Protein AF-S6U3R4-F1 (afdb_monomer_lite)

InterPro domains:
  IPR003672 CobN/magnesium chelatase [PF02514] (58-227)
  IPR003672 CobN/magnesium chelatase [PTHR44119] (56-227)

Secondary structure (DSSP, 8-state):
-EEEEETTHHHHTHHHHHHHHHHHTTT--EEEEESSSS--HHHHTT-SS-HHHHHHHHHHHHH-SHHHHHHHHHHHHHHHS-------PPPPPPSEEE--TT-SSB-HHHHHTTPPTTSPEEEEEEEHHHHHTT--HHHHHHHHHHHHTT-EEEEEEES-TTSHHHHHHHHHHHHHTT--EEEE-SS--SS-TT-TTS-SSSS---EEE----SS-HHHHHH-TT---

Radius of gyration: 21.76 Å; chains: 1; bounding box: 51×38×57 Å

Organism: NCBI:txid1194404

Structure (mmCIF, N/CA/C/O backbone):
data_AF-S6U3R4-F1
#
_entry.id   AF-S6U3R4-F1
#
loop_
_atom_site.group_PDB
_atom_site.id
_atom_site.type_symbol
_atom_site.label_atom_id
_atom_site.label_alt_id
_atom_site.label_comp_id
_atom_site.label_asym_id
_atom_site.label_entity_id
_atom_site.label_seq_id
_atom_site.pdbx_PDB_ins_code
_atom_site.Cartn_x
_atom_site.Cartn_y
_atom_site.Cartn_z
_atom_site.occupancy
_atom_site.B_iso_or_equiv
_atom_site.auth_seq_id
_atom_site.auth_comp_id
_atom_site.auth_asym_id
_atom_site.auth_atom_id
_atom_site.pdbx_PDB_model_num
ATOM 1 N N . VAL A 1 1 ? 13.099 -10.129 -21.037 1.00 95.69 1 VAL A N 1
ATOM 2 C CA . VAL A 1 1 ? 12.721 -8.730 -20.741 1.00 95.69 1 VAL A CA 1
ATOM 3 C C . VAL A 1 1 ? 13.323 -8.323 -19.404 1.00 95.69 1 VAL A C 1
ATOM 5 O O . VAL A 1 1 ? 13.421 -9.173 -18.529 1.00 95.69 1 VAL A O 1
ATOM 8 N N . ILE A 1 2 ? 13.771 -7.077 -19.272 1.00 97.69 2 ILE A N 1
ATOM 9 C CA . ILE A 1 2 ? 14.333 -6.472 -18.062 1.00 97.69 2 ILE A CA 1
ATOM 10 C C . ILE A 1 2 ? 13.588 -5.155 -17.832 1.00 97.69 2 ILE A C 1
ATOM 12 O O . ILE A 1 2 ? 13.595 -4.298 -18.711 1.00 97.69 2 ILE A O 1
ATOM 16 N N . LEU A 1 3 ? 12.968 -5.000 -16.663 1.00 98.12 3 LEU A N 1
ATOM 17 C CA . LEU A 1 3 ? 12.362 -3.750 -16.201 1.00 98.12 3 LEU A CA 1
ATOM 18 C C . LEU A 1 3 ? 13.178 -3.218 -15.024 1.00 98.12 3 LEU A C 1
ATOM 20 O O . LEU A 1 3 ? 13.419 -3.957 -14.071 1.00 98.12 3 LEU A O 1
ATOM 24 N N . ILE A 1 4 ? 13.588 -1.952 -15.081 1.00 97.62 4 ILE A N 1
ATOM 25 C CA . ILE A 1 4 ? 14.288 -1.284 -13.983 1.00 97.62 4 ILE A CA 1
ATOM 26 C C . ILE A 1 4 ? 13.609 0.035 -13.654 1.00 97.62 4 ILE A C 1
ATOM 28 O O . ILE A 1 4 ? 13.447 0.898 -14.512 1.00 97.62 4 ILE A O 1
ATOM 32 N N . SER A 1 5 ? 13.279 0.183 -12.374 1.00 97.12 5 SER A N 1
ATOM 33 C CA . SER A 1 5 ? 12.826 1.424 -11.757 1.00 97.12 5 SER A CA 1
ATOM 34 C C . SER A 1 5 ? 13.999 2.070 -11.024 1.00 97.12 5 SER A C 1
ATOM 36 O O . SER A 1 5 ? 14.438 1.550 -9.997 1.00 97.12 5 SER A O 1
ATOM 38 N N . LEU A 1 6 ? 14.519 3.180 -11.551 1.00 96.50 6 LEU A N 1
ATOM 39 C CA . LEU A 1 6 ? 15.762 3.800 -11.082 1.00 96.50 6 LEU A CA 1
ATOM 40 C C . LEU A 1 6 ? 15.504 5.161 -10.432 1.00 96.50 6 LEU A C 1
ATOM 42 O O . LEU A 1 6 ? 15.031 6.094 -11.078 1.00 96.50 6 LEU A O 1
ATOM 46 N N . HIS A 1 7 ? 15.849 5.297 -9.152 1.00 94.31 7 HIS A N 1
ATOM 47 C CA . HIS A 1 7 ? 15.812 6.588 -8.467 1.00 94.31 7 HIS A CA 1
ATOM 48 C C . HIS A 1 7 ? 17.101 7.381 -8.744 1.00 94.31 7 HIS A C 1
ATOM 50 O O . HIS A 1 7 ? 18.188 6.808 -8.734 1.00 94.31 7 HIS A O 1
ATOM 56 N N . GLY A 1 8 ? 16.985 8.690 -8.995 1.00 91.12 8 GLY A N 1
ATOM 57 C CA . GLY A 1 8 ? 18.129 9.564 -9.300 1.00 91.12 8 GLY A CA 1
ATOM 58 C C . GLY A 1 8 ? 18.614 9.550 -10.761 1.00 91.12 8 GLY A C 1
ATOM 59 O O . GLY A 1 8 ? 19.644 10.157 -11.058 1.00 91.12 8 GLY A O 1
ATOM 60 N N . GLY A 1 9 ? 17.887 8.882 -11.664 1.00 92.25 9 GLY A N 1
ATOM 61 C CA . GLY A 1 9 ? 18.144 8.890 -13.108 1.00 92.25 9 GLY A CA 1
ATOM 62 C C . GLY A 1 9 ? 19.460 8.222 -13.527 1.00 92.25 9 GLY A C 1
ATOM 63 O O . GLY A 1 9 ? 20.135 7.554 -12.739 1.00 92.25 9 GLY A O 1
ATOM 64 N N . ILE A 1 10 ? 19.857 8.417 -14.790 1.00 93.31 10 ILE A N 1
ATOM 65 C CA . ILE A 1 10 ? 21.064 7.797 -15.377 1.00 93.31 10 ILE A CA 1
ATOM 66 C C . ILE A 1 10 ? 22.324 8.133 -14.569 1.00 93.31 10 ILE A C 1
ATOM 68 O O . ILE A 1 10 ? 23.202 7.288 -14.411 1.00 93.31 10 ILE A O 1
ATOM 72 N N . GLY A 1 11 ? 22.426 9.358 -14.043 1.00 92.94 11 GLY A N 1
ATOM 73 C CA . GLY A 1 11 ? 23.590 9.807 -13.276 1.00 92.94 11 GLY A CA 1
ATOM 74 C C . GLY A 1 11 ? 23.878 8.949 -12.042 1.00 92.94 11 GLY A C 1
ATOM 75 O O . GLY A 1 11 ? 25.045 8.716 -11.732 1.00 92.94 11 GLY A O 1
ATOM 76 N N . TYR A 1 12 ? 22.836 8.428 -11.386 1.00 94.81 12 TYR A N 1
ATOM 77 C CA . TYR A 1 12 ? 22.969 7.607 -10.183 1.00 94.81 12 TYR A CA 1
ATOM 78 C C . TYR A 1 12 ? 23.580 6.226 -10.467 1.00 94.81 12 TYR A C 1
ATOM 80 O O . TYR A 1 12 ? 24.374 5.723 -9.673 1.00 94.81 12 TYR A O 1
ATOM 88 N N . TRP A 1 13 ? 23.255 5.617 -11.614 1.00 96.19 13 TRP A N 1
ATOM 89 C CA . TRP A 1 13 ? 23.705 4.263 -11.963 1.00 96.19 13 TRP A CA 1
ATOM 90 C C . TRP A 1 13 ? 24.154 4.134 -13.425 1.00 96.19 13 TRP A C 1
ATOM 92 O O . TRP A 1 13 ? 23.788 3.200 -14.142 1.00 96.19 13 TRP A O 1
ATOM 102 N N . ARG A 1 14 ? 24.993 5.079 -13.866 1.00 96.12 14 ARG A N 1
ATOM 103 C CA . ARG A 1 14 ? 25.428 5.212 -15.267 1.00 96.12 14 ARG A CA 1
ATOM 104 C C . ARG A 1 14 ? 25.982 3.915 -15.847 1.00 96.12 14 ARG A C 1
ATOM 106 O O . ARG A 1 14 ? 25.537 3.476 -16.901 1.00 96.12 14 ARG A O 1
ATOM 113 N N . TYR A 1 15 ? 26.912 3.281 -15.133 1.00 96.94 15 TYR A N 1
ATOM 114 C CA . TYR A 1 15 ? 27.526 2.034 -15.588 1.00 96.94 15 TYR A CA 1
ATOM 115 C C . TYR A 1 15 ? 26.487 0.926 -15.817 1.00 96.94 15 TYR A C 1
ATOM 117 O O . TYR A 1 15 ? 26.557 0.206 -16.811 1.00 96.94 15 TYR A O 1
ATOM 125 N N . GLY A 1 16 ? 25.494 0.804 -14.930 1.00 97.12 16 GLY A N 1
ATOM 126 C CA . GLY A 1 16 ? 24.421 -0.174 -15.086 1.00 97.12 16 GLY A CA 1
ATOM 127 C C . GLY A 1 16 ? 23.569 0.092 -16.319 1.00 97.12 16 GLY A C 1
ATOM 128 O O . GLY A 1 16 ? 23.324 -0.827 -17.098 1.00 97.12 16 GLY A O 1
ATOM 129 N N . VAL A 1 17 ? 23.194 1.354 -16.544 1.00 97.31 17 VAL A N 1
ATOM 130 C CA . VAL A 1 17 ? 22.458 1.770 -17.747 1.00 97.31 17 VAL A CA 1
ATOM 131 C C . VAL A 1 17 ? 23.246 1.438 -19.018 1.00 97.31 17 VAL A C 1
ATOM 133 O O . VAL A 1 17 ? 22.690 0.835 -19.932 1.00 97.31 17 VAL A O 1
ATOM 136 N N . GLU A 1 18 ? 24.550 1.722 -19.061 1.00 97.38 18 GLU A N 1
ATOM 137 C CA . GLU A 1 18 ? 25.408 1.367 -20.202 1.00 97.38 18 GLU A CA 1
ATOM 138 C C . GLU A 1 18 ? 25.422 -0.145 -20.472 1.00 97.38 18 GLU A C 1
ATOM 140 O O . GLU A 1 18 ? 25.250 -0.572 -21.616 1.00 97.38 18 GLU A O 1
ATOM 145 N N . ARG A 1 19 ? 25.574 -0.977 -19.429 1.00 98.19 19 ARG A N 1
ATOM 146 C CA . ARG A 1 19 ? 25.534 -2.444 -19.581 1.00 98.19 19 ARG A CA 1
ATOM 147 C C . ARG A 1 19 ? 24.177 -2.931 -20.093 1.00 98.19 19 ARG A C 1
ATOM 149 O O . ARG A 1 19 ? 24.123 -3.865 -20.890 1.00 98.19 19 ARG A O 1
ATOM 156 N N . LEU A 1 20 ? 23.081 -2.306 -19.667 1.00 97.88 20 LEU A N 1
ATOM 157 C CA . LEU A 1 20 ? 21.740 -2.641 -20.150 1.00 97.88 20 LEU A CA 1
ATOM 158 C C . LEU A 1 20 ? 21.561 -2.275 -21.623 1.00 97.88 20 LEU A C 1
ATOM 160 O O . LEU A 1 20 ? 20.973 -3.057 -22.365 1.00 97.88 20 LEU A O 1
ATOM 164 N N . MET A 1 21 ? 22.110 -1.147 -22.073 1.00 97.88 21 MET A N 1
ATOM 165 C CA . MET A 1 21 ? 22.064 -0.765 -23.488 1.00 97.88 21 MET A CA 1
ATOM 166 C C . MET A 1 21 ? 22.870 -1.724 -24.375 1.00 97.88 21 MET A C 1
ATOM 168 O O . MET A 1 21 ? 22.443 -2.049 -25.483 1.00 97.88 21 MET A O 1
ATOM 172 N N . GLU A 1 22 ? 23.984 -2.271 -23.883 1.00 98.06 22 GLU A N 1
ATOM 173 C CA . GLU A 1 22 ? 24.703 -3.338 -24.594 1.00 98.06 22 GLU A CA 1
ATOM 174 C C . GLU A 1 22 ? 23.880 -4.630 -24.715 1.00 98.06 22 GLU A C 1
ATOM 176 O O . GLU A 1 22 ? 23.957 -5.318 -25.734 1.00 98.06 22 GLU A O 1
ATOM 181 N N . LEU A 1 23 ? 23.083 -4.973 -23.697 1.00 97.88 23 LEU A N 1
ATOM 182 C CA . LEU A 1 23 ? 22.149 -6.101 -23.765 1.00 97.88 23 LEU A CA 1
ATOM 183 C C . LEU A 1 23 ? 20.996 -5.815 -24.733 1.00 97.88 23 LEU A C 1
ATOM 185 O O . LEU A 1 23 ? 20.619 -6.698 -25.506 1.00 97.88 23 LEU A O 1
ATOM 189 N N . ALA A 1 24 ? 20.479 -4.586 -24.737 1.00 97.81 24 ALA A N 1
ATOM 190 C CA . ALA A 1 24 ? 19.464 -4.140 -25.685 1.00 97.81 24 ALA A CA 1
ATOM 191 C C . ALA A 1 24 ? 19.938 -4.286 -27.136 1.00 97.81 24 ALA A C 1
ATOM 193 O O . ALA A 1 24 ? 19.225 -4.853 -27.962 1.00 97.81 24 ALA A O 1
ATOM 194 N N . ALA A 1 25 ? 21.185 -3.900 -27.429 1.00 97.56 25 ALA A N 1
ATOM 195 C CA . ALA A 1 25 ? 21.799 -4.086 -28.745 1.00 97.56 25 ALA A CA 1
ATOM 196 C C . ALA A 1 25 ? 21.915 -5.566 -29.173 1.00 97.56 25 ALA A C 1
ATOM 198 O O . ALA A 1 25 ? 22.027 -5.859 -30.362 1.00 97.56 25 ALA A O 1
ATOM 199 N N . ARG A 1 26 ? 21.863 -6.510 -28.222 1.00 97.69 26 ARG A N 1
ATOM 200 C CA . ARG A 1 26 ? 21.844 -7.966 -28.469 1.00 97.69 26 ARG A CA 1
ATOM 201 C C . ARG A 1 26 ? 20.427 -8.551 -28.531 1.00 97.69 26 ARG A C 1
ATOM 203 O O . ARG A 1 26 ? 20.281 -9.769 -28.581 1.00 97.69 26 ARG A O 1
ATOM 210 N N . GLY A 1 27 ? 19.393 -7.708 -28.518 1.00 95.81 27 GLY A N 1
ATOM 211 C CA . GLY A 1 27 ? 17.988 -8.111 -28.628 1.00 95.81 27 GLY A CA 1
ATOM 212 C C . GLY A 1 27 ? 17.269 -8.332 -27.295 1.00 95.81 27 GLY A C 1
ATOM 213 O O . GLY A 1 27 ? 16.146 -8.834 -27.289 1.00 95.81 27 GLY A O 1
ATOM 214 N N . VAL A 1 28 ? 17.869 -7.975 -26.153 1.00 96.94 28 VAL A N 1
ATOM 215 C CA . VAL A 1 28 ? 17.166 -8.033 -24.862 1.00 96.94 28 VAL A CA 1
ATOM 216 C C . VAL A 1 28 ? 16.203 -6.855 -24.746 1.00 96.94 28 VAL A C 1
ATOM 218 O O . VAL A 1 28 ? 16.610 -5.702 -24.824 1.00 96.94 28 VAL A O 1
ATOM 221 N N . GLN A 1 29 ? 14.927 -7.127 -24.473 1.00 97.56 29 GLN A N 1
ATOM 222 C CA . GLN A 1 29 ? 13.975 -6.068 -24.142 1.00 97.56 29 GLN A CA 1
ATOM 223 C C . GLN A 1 29 ? 14.360 -5.419 -22.803 1.00 97.56 29 GLN A C 1
ATOM 225 O O . GLN A 1 29 ? 14.277 -6.076 -21.765 1.00 97.56 29 GLN A O 1
ATOM 230 N N . VAL A 1 30 ? 14.773 -4.156 -22.831 1.00 98.25 30 VAL A N 1
ATOM 231 C CA . VAL A 1 30 ? 15.101 -3.313 -21.672 1.00 98.25 30 VAL A CA 1
ATOM 232 C C . VAL A 1 30 ? 14.082 -2.184 -21.546 1.00 98.25 30 VAL A C 1
ATOM 234 O O . VAL A 1 30 ? 13.811 -1.478 -22.519 1.00 98.25 30 VAL A O 1
ATOM 237 N N . ILE A 1 31 ? 13.535 -2.019 -20.347 1.00 98.38 31 ILE A N 1
ATOM 238 C CA . ILE A 1 31 ? 12.516 -1.032 -19.997 1.00 98.38 31 ILE A CA 1
ATOM 239 C C . ILE A 1 31 ? 13.032 -0.271 -18.778 1.00 98.38 31 ILE A C 1
ATOM 241 O O . ILE A 1 31 ? 13.282 -0.872 -17.732 1.00 98.38 31 ILE A O 1
ATOM 245 N N . LEU A 1 32 ? 13.230 1.034 -18.926 1.00 98.12 32 LEU A N 1
ATOM 246 C CA . LEU A 1 32 ? 13.756 1.910 -17.885 1.00 98.12 32 LEU A CA 1
ATOM 247 C C . LEU A 1 32 ? 12.682 2.921 -17.506 1.00 98.12 32 LEU A C 1
ATOM 249 O O . LEU A 1 32 ? 12.134 3.600 -18.374 1.00 98.12 32 LEU A O 1
ATOM 253 N N . VAL A 1 33 ? 12.372 2.992 -16.215 1.00 98.00 33 VAL A N 1
ATOM 254 C CA . VAL A 1 33 ? 11.349 3.888 -15.672 1.00 98.00 33 VAL A CA 1
ATOM 255 C C . VAL A 1 33 ? 11.881 4.638 -14.447 1.00 98.00 33 VAL A C 1
ATOM 257 O O . VAL A 1 33 ? 12.757 4.118 -13.742 1.00 98.00 33 VAL A O 1
ATOM 260 N N . PRO A 1 34 ? 11.370 5.845 -14.157 1.00 97.31 34 PRO A N 1
ATOM 261 C CA . PRO A 1 34 ? 11.752 6.588 -12.963 1.00 97.31 34 PRO A CA 1
ATOM 262 C C . PRO A 1 34 ? 11.389 5.849 -11.668 1.00 97.31 34 PRO A C 1
ATOM 264 O O . PRO A 1 34 ? 10.357 5.182 -11.560 1.00 97.31 34 PRO A O 1
ATOM 267 N N . GLY A 1 35 ? 12.235 6.004 -10.651 1.00 95.19 35 GLY A N 1
ATOM 268 C CA . GLY A 1 35 ? 12.019 5.450 -9.312 1.00 95.19 35 GLY A CA 1
ATOM 269 C C . GLY A 1 35 ? 11.058 6.248 -8.428 1.00 95.19 35 GLY A C 1
ATOM 270 O O . GLY A 1 35 ? 10.707 5.781 -7.343 1.00 95.19 35 GLY A O 1
ATOM 271 N N . ASP A 1 36 ? 10.635 7.431 -8.864 1.00 93.19 36 ASP A N 1
ATOM 272 C CA . ASP A 1 36 ? 9.658 8.303 -8.207 1.00 93.19 36 ASP A CA 1
ATOM 273 C C . ASP A 1 36 ? 8.513 8.668 -9.173 1.00 93.19 36 ASP A C 1
ATOM 275 O O . ASP A 1 36 ? 8.420 8.100 -10.258 1.00 93.19 36 ASP A O 1
ATOM 279 N N . ASP A 1 37 ? 7.611 9.562 -8.757 1.00 92.31 37 ASP A N 1
ATOM 280 C CA . ASP A 1 37 ? 6.459 10.008 -9.561 1.00 92.31 37 ASP A CA 1
ATOM 281 C C . ASP A 1 37 ? 6.821 11.073 -10.614 1.00 92.31 37 ASP A C 1
ATOM 283 O O . ASP A 1 37 ? 5.939 11.602 -11.294 1.00 92.31 37 ASP A O 1
ATOM 287 N N . ARG A 1 38 ? 8.103 11.443 -10.742 1.00 93.88 38 ARG A N 1
ATOM 288 C CA . ARG A 1 38 ? 8.537 12.477 -11.683 1.00 93.88 38 ARG A CA 1
ATOM 289 C C . ARG A 1 38 ? 8.958 11.827 -12.999 1.00 93.88 38 ARG A C 1
ATOM 291 O O . ARG A 1 38 ? 9.775 10.911 -12.988 1.00 93.88 38 ARG A O 1
ATOM 298 N N . PRO A 1 39 ? 8.445 12.304 -14.146 1.00 93.88 39 PRO A N 1
ATOM 299 C CA . PRO A 1 39 ? 8.943 11.854 -15.436 1.00 93.88 39 PRO A CA 1
ATOM 300 C C . PRO A 1 39 ? 10.442 12.139 -15.580 1.00 93.88 39 PRO A C 1
ATOM 302 O O . PRO A 1 39 ? 10.901 13.233 -15.253 1.00 93.88 39 PRO A O 1
ATOM 305 N N . ASP A 1 40 ? 11.174 11.176 -16.133 1.00 95.94 40 ASP A N 1
ATOM 306 C CA . ASP A 1 40 ? 12.584 11.312 -16.513 1.00 95.94 40 ASP A CA 1
ATOM 307 C C . ASP A 1 40 ? 12.728 10.869 -17.978 1.00 95.94 40 ASP A C 1
ATOM 309 O O . ASP A 1 40 ? 12.947 9.681 -18.237 1.00 95.94 40 ASP A O 1
ATOM 313 N N . PRO A 1 41 ? 12.519 11.777 -18.953 1.00 95.38 41 PRO A N 1
ATOM 314 C CA . PRO A 1 41 ? 12.619 11.443 -20.372 1.00 95.38 41 PRO A CA 1
ATOM 315 C C . PRO A 1 41 ? 14.010 10.941 -20.767 1.00 95.38 41 PRO A C 1
ATOM 317 O O . PRO A 1 41 ? 14.105 10.005 -21.553 1.00 95.38 41 PRO A O 1
ATOM 320 N N . GLU A 1 42 ? 15.079 11.486 -20.170 1.00 95.62 42 GLU A N 1
ATOM 321 C CA . GLU A 1 42 ? 16.453 11.062 -20.471 1.00 95.62 42 GLU A CA 1
ATOM 322 C C . GLU A 1 42 ? 16.652 9.574 -20.171 1.00 95.62 42 GLU A C 1
ATOM 324 O O . GLU A 1 42 ? 17.193 8.842 -20.998 1.00 95.62 42 GLU A O 1
ATOM 329 N N . LEU A 1 43 ? 16.175 9.108 -19.012 1.00 96.75 43 LEU A N 1
ATOM 330 C CA . LEU A 1 43 ? 16.186 7.689 -18.662 1.00 96.75 43 LEU A CA 1
ATOM 331 C C . LEU A 1 43 ? 15.198 6.882 -19.510 1.00 96.75 43 LEU A C 1
ATOM 333 O O . LEU A 1 43 ? 15.511 5.789 -19.985 1.00 96.75 43 LEU A O 1
ATOM 337 N N . SER A 1 44 ? 13.981 7.394 -19.649 1.00 95.62 44 SER A N 1
ATOM 338 C CA . SER A 1 44 ? 12.846 6.627 -20.153 1.00 95.62 44 SER A CA 1
ATOM 339 C C . SER A 1 44 ? 12.928 6.383 -21.661 1.00 95.62 44 SER A C 1
ATOM 341 O O . SER A 1 44 ? 12.451 5.345 -22.133 1.00 95.62 44 SER A O 1
ATOM 343 N N . ASP A 1 45 ? 13.539 7.296 -22.418 1.00 96.31 45 ASP A N 1
ATOM 344 C CA . ASP A 1 45 ? 13.696 7.210 -23.877 1.00 96.31 45 ASP A CA 1
ATOM 345 C C . ASP A 1 45 ? 14.772 6.199 -24.307 1.00 96.31 45 ASP A C 1
ATOM 347 O O . ASP A 1 45 ? 14.822 5.796 -25.466 1.00 96.31 45 ASP A O 1
ATOM 351 N N . LEU A 1 46 ? 15.580 5.706 -23.361 1.00 97.19 46 LEU A N 1
ATOM 352 C CA . LEU A 1 46 ? 16.488 4.572 -23.569 1.00 97.19 46 LEU A CA 1
ATOM 353 C C . LEU A 1 46 ? 15.765 3.213 -23.577 1.00 97.19 46 LEU A C 1
ATOM 355 O O . LEU A 1 46 ? 16.379 2.175 -23.834 1.00 97.19 46 LEU A O 1
ATOM 359 N N . SER A 1 47 ? 14.468 3.186 -23.265 1.00 97.50 47 SER A N 1
ATOM 360 C CA . SER A 1 47 ? 13.675 1.960 -23.314 1.00 97.50 47 SER A CA 1
ATOM 361 C C . SER A 1 47 ? 13.545 1.432 -24.742 1.00 97.50 47 SER A C 1
ATOM 363 O O . SER A 1 47 ? 13.375 2.167 -25.706 1.00 97.50 47 SER A O 1
ATOM 365 N N . THR A 1 48 ? 13.543 0.111 -24.868 1.00 97.69 48 THR A N 1
ATOM 366 C CA . THR A 1 48 ? 13.397 -0.602 -26.152 1.00 97.69 48 THR A CA 1
ATOM 367 C C . THR A 1 48 ? 11.935 -0.878 -26.535 1.00 97.69 48 THR A C 1
ATOM 369 O O . THR A 1 48 ? 11.672 -1.531 -27.544 1.00 97.69 48 THR A O 1
ATOM 372 N N . VAL A 1 49 ? 10.984 -0.433 -25.709 1.00 97.06 49 VAL A N 1
ATOM 373 C CA . VAL A 1 49 ? 9.532 -0.594 -25.897 1.00 97.06 49 VAL A CA 1
ATOM 374 C C . VAL A 1 49 ? 8.878 0.756 -26.213 1.00 97.06 49 VAL A C 1
ATOM 376 O O . VAL A 1 49 ? 9.428 1.794 -25.840 1.00 97.06 49 VAL A O 1
ATOM 379 N N . PRO A 1 50 ? 7.687 0.778 -26.840 1.00 96.69 50 PRO A N 1
ATOM 380 C CA . PRO A 1 50 ? 6.905 2.000 -26.994 1.00 96.69 50 PRO A CA 1
ATOM 381 C C . PRO A 1 50 ? 6.616 2.694 -25.655 1.00 96.69 50 PRO A C 1
ATOM 383 O O . PRO A 1 50 ? 6.346 2.032 -24.651 1.00 96.69 50 PRO A O 1
ATOM 386 N N . ALA A 1 51 ? 6.582 4.031 -25.668 1.00 96.06 51 ALA A N 1
ATOM 387 C CA . ALA A 1 51 ? 6.341 4.853 -24.478 1.00 96.06 51 ALA A CA 1
ATOM 388 C C . ALA A 1 51 ? 5.071 4.446 -23.710 1.00 96.06 51 ALA A C 1
ATOM 390 O O . ALA A 1 51 ? 5.119 4.310 -22.496 1.00 96.06 51 ALA A O 1
ATOM 391 N N . ALA A 1 52 ? 3.972 4.143 -24.410 1.00 95.88 52 ALA A N 1
ATOM 392 C CA . ALA A 1 52 ? 2.724 3.718 -23.773 1.00 95.88 52 ALA A CA 1
ATOM 393 C C . ALA A 1 52 ? 2.888 2.452 -22.906 1.00 95.88 52 ALA A C 1
ATOM 395 O O . ALA A 1 52 ? 2.389 2.412 -21.786 1.00 95.88 52 ALA A O 1
ATOM 396 N N . GLN A 1 53 ? 3.631 1.446 -23.385 1.00 95.94 53 GLN A N 1
ATOM 397 C CA . GLN A 1 53 ? 3.890 0.216 -22.623 1.00 95.94 53 GLN A CA 1
ATOM 398 C C . GLN A 1 53 ? 4.811 0.489 -21.431 1.00 95.94 53 GLN A C 1
ATOM 400 O O . GLN A 1 53 ? 4.562 0.015 -20.325 1.00 95.94 53 GLN A O 1
ATOM 405 N N . ARG A 1 54 ? 5.870 1.280 -21.639 1.00 97.31 54 ARG A N 1
ATOM 406 C CA . ARG A 1 54 ? 6.786 1.701 -20.570 1.00 97.31 54 ARG A CA 1
ATOM 407 C C . ARG A 1 54 ? 6.038 2.435 -19.456 1.00 97.31 54 ARG A C 1
ATOM 409 O O . ARG A 1 54 ? 6.203 2.096 -18.287 1.00 97.31 54 ARG A O 1
ATOM 416 N N . ASP A 1 55 ? 5.227 3.422 -19.818 1.00 96.62 55 ASP A N 1
ATOM 417 C CA . ASP A 1 55 ? 4.521 4.282 -18.870 1.00 96.62 55 ASP A CA 1
ATOM 418 C C . ASP A 1 55 ? 3.465 3.486 -18.094 1.00 96.62 55 ASP A C 1
ATOM 420 O O . ASP A 1 55 ? 3.303 3.679 -16.893 1.00 96.62 55 ASP A O 1
ATOM 424 N N . GLN A 1 56 ? 2.817 2.514 -18.734 1.00 97.19 56 GLN A N 1
ATOM 425 C CA . GLN A 1 56 ? 1.919 1.574 -18.069 1.00 97.19 56 GLN A CA 1
ATOM 426 C C . GLN A 1 56 ? 2.638 0.725 -17.004 1.00 97.19 56 GLN A C 1
ATOM 428 O O . GLN A 1 56 ? 2.178 0.634 -15.864 1.00 97.19 56 GLN A O 1
ATOM 433 N N . LEU A 1 57 ? 3.800 0.149 -17.336 1.00 97.88 57 LEU A N 1
ATOM 434 C CA . LEU A 1 57 ? 4.615 -0.604 -16.373 1.00 97.88 57 LEU A CA 1
ATOM 435 C C . LEU A 1 57 ? 5.118 0.282 -15.229 1.00 97.88 57 LEU A C 1
ATOM 437 O O . LEU A 1 57 ? 5.145 -0.146 -14.074 1.00 97.88 57 LEU A O 1
ATOM 441 N N . TRP A 1 58 ? 5.481 1.530 -15.535 1.00 97.75 58 TRP A N 1
ATOM 442 C CA . TRP A 1 58 ? 5.836 2.519 -14.523 1.00 97.75 58 TRP A CA 1
ATOM 443 C C . TRP A 1 58 ? 4.671 2.762 -13.561 1.00 97.75 58 TRP A C 1
ATOM 445 O O . TRP A 1 58 ? 4.872 2.743 -12.346 1.00 97.75 58 TRP A O 1
ATOM 455 N N . GLN A 1 59 ? 3.447 2.906 -14.077 1.00 97.56 59 GLN A N 1
ATOM 456 C CA . GLN A 1 59 ? 2.264 3.133 -13.251 1.00 97.56 59 GLN A CA 1
ATOM 457 C C . GLN A 1 59 ? 1.954 1.961 -12.315 1.00 97.56 59 GLN A C 1
ATOM 459 O O . GLN A 1 59 ? 1.655 2.221 -11.152 1.00 97.56 59 GLN A O 1
ATOM 464 N N . PHE A 1 60 ? 2.113 0.694 -12.723 1.00 97.75 60 PHE A N 1
ATOM 465 C CA . PHE A 1 60 ? 1.978 -0.426 -11.773 1.00 97.75 60 PHE A CA 1
ATOM 466 C C . PHE A 1 60 ? 2.914 -0.272 -10.565 1.00 97.75 60 PHE A C 1
ATOM 468 O O . PHE A 1 60 ? 2.491 -0.448 -9.421 1.00 97.75 60 PHE A O 1
ATOM 475 N N . LEU A 1 61 ? 4.173 0.113 -10.808 1.00 96.69 61 LEU A N 1
ATOM 476 C CA . LEU A 1 61 ? 5.161 0.328 -9.747 1.00 96.69 61 LEU A CA 1
ATOM 477 C C . LEU A 1 61 ? 4.837 1.546 -8.873 1.00 96.69 61 LEU A C 1
ATOM 479 O O . LEU A 1 61 ? 5.097 1.515 -7.672 1.00 96.69 61 LEU A O 1
ATOM 483 N N . ARG A 1 62 ? 4.286 2.619 -9.455 1.00 95.19 62 ARG A N 1
ATOM 484 C CA . ARG A 1 62 ? 3.905 3.833 -8.713 1.00 95.19 62 ARG A CA 1
ATOM 485 C C . ARG A 1 62 ? 2.690 3.611 -7.831 1.00 95.19 62 ARG A C 1
ATOM 487 O O . ARG A 1 62 ? 2.711 3.970 -6.653 1.00 95.19 62 ARG A O 1
ATOM 494 N N . GLN A 1 63 ? 1.651 2.988 -8.379 1.00 95.25 63 GLN A N 1
ATOM 495 C CA . GLN A 1 63 ? 0.435 2.727 -7.621 1.00 95.25 63 GLN A CA 1
ATOM 496 C C . GLN A 1 63 ? 0.664 1.672 -6.532 1.00 95.25 63 GLN A C 1
ATOM 498 O O . GLN A 1 63 ? 0.148 1.824 -5.422 1.00 95.25 63 GLN A O 1
ATOM 503 N N . GLY A 1 64 ? 1.504 0.667 -6.810 1.00 95.25 64 GLY A N 1
ATOM 504 C CA . GLY A 1 64 ? 1.897 -0.371 -5.858 1.00 95.25 64 GLY A CA 1
ATOM 505 C C . GLY A 1 64 ? 0.728 -1.239 -5.384 1.00 95.25 64 GLY A C 1
ATOM 506 O O . GLY A 1 64 ? -0.380 -1.182 -5.910 1.00 95.25 64 GLY A O 1
ATOM 507 N N . GLY A 1 65 ? 0.970 -2.052 -4.364 1.00 95.44 65 GLY A N 1
ATOM 508 C CA . GLY A 1 65 ? 0.013 -3.017 -3.832 1.00 95.44 65 GLY A CA 1
ATOM 509 C C . GLY A 1 65 ? 0.071 -4.370 -4.536 1.00 95.44 65 GLY A C 1
ATOM 510 O O . GLY A 1 65 ? 0.579 -4.501 -5.649 1.00 95.44 65 GLY A O 1
ATOM 511 N N . MET A 1 66 ? -0.452 -5.392 -3.854 1.00 95.12 66 MET A N 1
ATOM 512 C CA . MET A 1 66 ? -0.346 -6.787 -4.291 1.00 95.12 66 MET A CA 1
ATOM 513 C C . MET A 1 66 ? -0.943 -7.005 -5.687 1.00 95.12 66 MET A C 1
ATOM 515 O O . MET A 1 66 ? -0.293 -7.598 -6.542 1.00 95.12 66 MET A O 1
ATOM 519 N N . GLN A 1 67 ? -2.148 -6.485 -5.944 1.00 95.25 67 GLN A N 1
ATOM 520 C CA . GLN A 1 67 ? -2.823 -6.690 -7.227 1.00 95.25 67 GLN A CA 1
ATOM 521 C C . GLN A 1 67 ? -2.059 -6.048 -8.393 1.00 95.25 67 GLN A C 1
ATOM 523 O O . GLN A 1 67 ? -1.803 -6.720 -9.385 1.00 95.25 67 GLN A O 1
ATOM 528 N N . ASN A 1 68 ? -1.607 -4.795 -8.252 1.00 97.06 68 ASN A N 1
ATOM 529 C CA . ASN A 1 68 ? -0.789 -4.141 -9.280 1.00 97.06 68 ASN A CA 1
ATOM 530 C C . ASN A 1 68 ? 0.540 -4.875 -9.514 1.00 97.06 68 ASN A C 1
ATOM 532 O O . ASN A 1 68 ? 1.014 -4.924 -10.644 1.00 97.06 68 ASN A O 1
ATOM 536 N N . ALA A 1 69 ? 1.147 -5.458 -8.475 1.00 96.31 69 ALA A N 1
ATOM 537 C CA . ALA A 1 69 ? 2.357 -6.261 -8.635 1.00 96.31 69 ALA A CA 1
ATOM 538 C C . ALA A 1 69 ? 2.088 -7.554 -9.425 1.00 96.31 69 ALA A C 1
ATOM 540 O O . ALA A 1 69 ? 2.869 -7.905 -10.308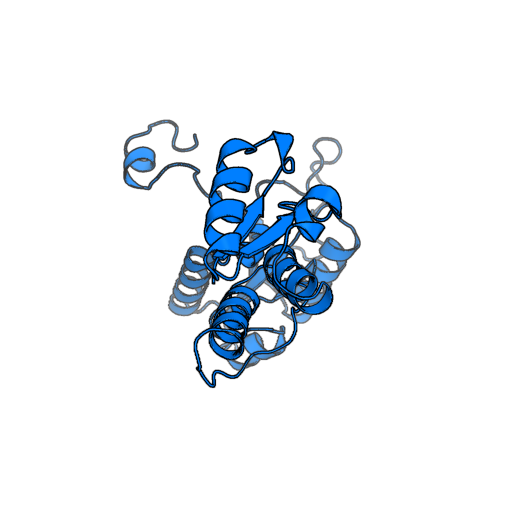 1.00 96.31 69 ALA A O 1
ATOM 541 N N . LEU A 1 70 ? 0.980 -8.246 -9.147 1.00 96.50 70 LEU A N 1
ATOM 542 C CA . LEU A 1 70 ? 0.566 -9.430 -9.906 1.00 96.50 70 LEU A CA 1
ATOM 543 C C . LEU A 1 70 ? 0.259 -9.076 -11.367 1.00 96.50 70 LEU A C 1
ATOM 545 O O . LEU A 1 70 ? 0.792 -9.715 -12.276 1.00 96.50 70 LEU A O 1
ATOM 549 N N . ASP A 1 71 ? -0.522 -8.019 -11.591 1.00 97.81 71 ASP A N 1
ATOM 550 C CA . ASP A 1 71 ? -0.889 -7.551 -12.929 1.00 97.81 71 ASP A CA 1
ATOM 551 C C . ASP A 1 71 ? 0.327 -7.054 -13.721 1.00 97.81 71 ASP A C 1
ATOM 553 O O . ASP A 1 71 ? 0.418 -7.325 -14.916 1.00 97.81 71 ASP A O 1
ATOM 557 N N . LEU A 1 72 ? 1.323 -6.445 -13.066 1.00 97.94 72 LEU A N 1
ATOM 558 C CA . LEU A 1 72 ? 2.617 -6.130 -13.678 1.00 97.94 72 LEU A CA 1
ATOM 559 C C . LEU A 1 72 ? 3.295 -7.389 -14.231 1.00 97.94 72 LEU A C 1
ATOM 561 O O . LEU A 1 72 ? 3.709 -7.412 -15.393 1.00 97.94 72 LEU A O 1
ATOM 565 N N . TYR A 1 73 ? 3.409 -8.448 -13.423 1.00 97.62 73 TYR A N 1
ATOM 566 C CA . TYR A 1 73 ? 4.037 -9.697 -13.861 1.00 97.62 73 TYR A CA 1
ATOM 567 C C . TYR A 1 73 ? 3.238 -10.387 -14.967 1.00 97.62 73 TYR A C 1
ATOM 569 O O . TYR A 1 73 ? 3.833 -10.875 -15.930 1.00 97.62 73 TYR A O 1
ATOM 577 N N . HIS A 1 74 ? 1.909 -10.412 -14.866 1.00 97.88 74 HIS A N 1
ATOM 578 C CA . HIS A 1 74 ? 1.038 -10.971 -15.899 1.00 97.88 74 HIS A CA 1
ATOM 579 C C . HIS A 1 74 ? 1.132 -10.186 -17.212 1.00 97.88 74 HIS A C 1
ATOM 581 O O . HIS A 1 74 ? 1.295 -10.797 -18.269 1.00 97.88 74 HIS A O 1
ATOM 587 N N . CYS A 1 75 ? 1.128 -8.853 -17.145 1.00 97.38 75 CYS A N 1
ATOM 588 C CA . CYS A 1 75 ? 1.325 -7.963 -18.285 1.00 97.38 75 CYS A CA 1
ATOM 589 C C . CYS A 1 75 ? 2.674 -8.237 -18.963 1.00 97.38 75 CYS A C 1
A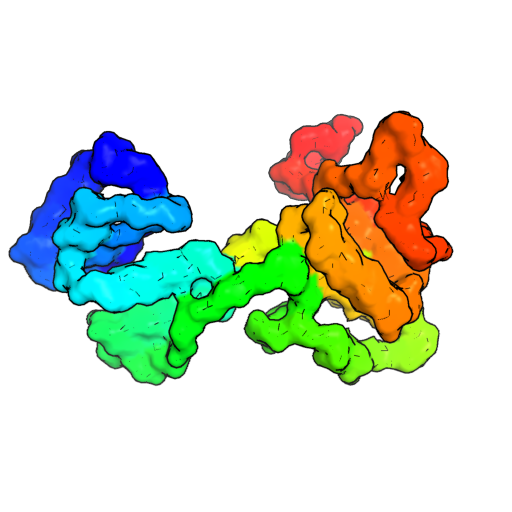TOM 591 O O . CYS A 1 75 ? 2.726 -8.516 -20.163 1.00 97.38 75 CYS A O 1
ATOM 593 N N . MET A 1 76 ? 3.767 -8.285 -18.192 1.00 97.44 76 MET A N 1
ATOM 594 C CA . MET A 1 76 ? 5.094 -8.594 -18.731 1.00 97.44 76 MET A CA 1
ATOM 595 C C . MET A 1 76 ? 5.179 -9.998 -19.345 1.00 97.44 76 MET A C 1
ATOM 597 O O . MET A 1 76 ? 5.801 -10.194 -20.394 1.00 97.44 76 MET A O 1
ATOM 601 N N . ALA A 1 77 ? 4.565 -10.989 -18.701 1.00 97.12 77 ALA A N 1
ATOM 602 C CA . ALA A 1 77 ? 4.558 -12.358 -19.191 1.00 97.12 77 ALA A CA 1
ATOM 603 C C . ALA A 1 77 ? 3.737 -12.505 -20.481 1.00 97.12 77 ALA A C 1
ATOM 605 O O . ALA A 1 77 ? 4.140 -13.246 -21.382 1.00 97.12 77 ALA A O 1
ATOM 606 N N . SER A 1 78 ? 2.631 -11.770 -20.588 1.00 96.00 78 SER A N 1
ATOM 607 C CA . SER A 1 78 ? 1.791 -11.738 -21.780 1.00 96.00 78 SER A CA 1
ATOM 608 C C . SER A 1 78 ? 2.499 -11.092 -22.965 1.00 96.00 78 SER A C 1
ATOM 610 O O . SER A 1 78 ? 2.563 -11.683 -24.042 1.00 96.00 78 SER A O 1
ATOM 612 N N . GLN A 1 79 ? 3.135 -9.940 -22.750 1.00 94.12 79 GLN A N 1
ATOM 613 C CA . GLN A 1 79 ? 3.775 -9.197 -23.834 1.00 94.12 79 GLN A CA 1
ATOM 614 C C . GLN A 1 79 ? 5.072 -9.844 -24.341 1.00 94.12 79 GLN A C 1
ATOM 616 O O . GLN A 1 79 ? 5.332 -9.821 -25.543 1.00 94.12 79 GLN A O 1
ATOM 621 N N . TRP A 1 80 ? 5.893 -10.428 -23.456 1.00 95.44 80 TRP A N 1
ATOM 622 C CA . TRP A 1 80 ? 7.260 -10.837 -23.823 1.00 95.44 80 TRP A CA 1
ATOM 623 C C . TRP A 1 80 ? 7.614 -12.300 -23.552 1.00 95.44 80 TRP A C 1
ATOM 625 O O . TRP A 1 80 ? 8.692 -12.729 -23.961 1.00 95.44 80 TRP A O 1
ATOM 635 N N . LEU A 1 81 ? 6.763 -13.073 -22.867 1.00 95.56 81 LEU A N 1
ATOM 636 C CA . LEU A 1 81 ? 7.066 -14.464 -22.484 1.00 95.56 81 LEU A CA 1
ATOM 637 C C . LEU A 1 81 ? 6.084 -15.494 -23.068 1.00 95.56 81 LEU A C 1
ATOM 639 O O . LEU A 1 81 ? 6.169 -16.675 -22.723 1.00 95.56 81 LEU A O 1
ATOM 643 N N . GLY A 1 82 ? 5.165 -15.073 -23.945 1.00 95.31 82 GLY A N 1
ATOM 644 C CA . GLY A 1 82 ? 4.200 -15.968 -24.592 1.00 95.31 82 GLY A CA 1
ATOM 645 C C . GLY A 1 82 ? 3.271 -16.658 -23.590 1.00 95.31 82 GLY A C 1
ATOM 646 O O . GLY A 1 82 ? 3.024 -17.861 -23.694 1.00 95.31 82 GLY A O 1
ATOM 647 N N . ARG A 1 83 ? 2.835 -15.926 -22.560 1.00 96.94 83 ARG A N 1
ATOM 648 C CA . ARG A 1 83 ? 1.851 -16.391 -21.575 1.00 96.94 83 ARG A CA 1
ATOM 649 C C . ARG A 1 83 ? 0.506 -15.719 -21.818 1.00 96.94 83 ARG A C 1
ATOM 651 O O . ARG A 1 83 ? 0.449 -14.618 -22.339 1.00 96.94 83 ARG A O 1
ATOM 658 N N . ASP A 1 84 ? -0.569 -16.379 -21.419 1.00 95.31 84 ASP A N 1
ATOM 659 C CA . ASP A 1 84 ? -1.925 -15.839 -21.527 1.00 95.31 84 ASP A CA 1
ATOM 660 C C . ASP A 1 84 ? -2.523 -15.720 -20.125 1.00 95.31 84 ASP A C 1
ATOM 662 O O . ASP A 1 84 ? -3.367 -16.509 -19.706 1.00 95.31 84 ASP A O 1
ATOM 666 N N . TYR A 1 85 ? -1.954 -14.806 -19.337 1.00 95.81 85 TYR A N 1
ATOM 667 C CA . TYR A 1 85 ? -2.462 -14.499 -18.006 1.00 95.81 85 TYR A CA 1
ATOM 668 C C . TYR A 1 85 ? -3.380 -13.283 -18.086 1.00 95.81 85 TYR A C 1
ATOM 670 O O . TYR A 1 85 ? -2.982 -12.283 -18.686 1.00 95.81 85 TYR A O 1
ATOM 678 N N . PRO A 1 86 ? -4.571 -13.325 -17.467 1.00 95.69 86 PRO A N 1
ATOM 679 C CA . PRO A 1 86 ? -5.416 -12.148 -17.371 1.00 95.69 86 PRO A CA 1
ATOM 680 C C . PRO A 1 86 ? -4.754 -11.108 -16.463 1.00 95.69 86 PRO A C 1
ATOM 682 O O . PRO A 1 86 ? -4.195 -11.446 -15.416 1.00 95.69 86 PRO A O 1
ATOM 685 N N . TRP A 1 87 ? -4.835 -9.845 -16.864 1.00 96.31 87 TRP A N 1
ATOM 686 C CA . TRP A 1 87 ? -4.370 -8.706 -16.081 1.00 96.31 87 TRP A CA 1
ATOM 687 C C . TRP A 1 87 ? -5.228 -7.477 -16.369 1.00 96.31 87 TRP A C 1
ATOM 689 O O . TRP A 1 87 ? -5.931 -7.421 -17.381 1.00 96.31 87 TRP A O 1
ATOM 699 N N . THR A 1 88 ? -5.188 -6.504 -15.463 1.00 96.31 88 THR A N 1
ATOM 700 C CA . THR A 1 88 ? -5.929 -5.242 -15.588 1.00 96.31 88 THR A CA 1
ATOM 701 C C . THR A 1 88 ? -4.997 -4.040 -15.583 1.00 96.31 88 THR A C 1
ATOM 703 O O . THR A 1 88 ? -3.871 -4.136 -15.107 1.00 96.31 88 THR A O 1
ATOM 706 N N . GLU A 1 89 ? -5.448 -2.910 -16.131 1.00 96.56 89 GLU A N 1
ATOM 707 C CA . GLU A 1 89 ? -4.684 -1.657 -16.112 1.00 96.56 89 GLU A CA 1
ATOM 708 C C . GLU A 1 89 ? -4.293 -1.240 -14.681 1.00 96.56 89 GLU A C 1
ATOM 710 O O . GLU A 1 89 ? -5.061 -1.515 -13.753 1.00 96.56 89 GLU A O 1
ATOM 715 N N . PRO A 1 90 ? -3.158 -0.533 -14.487 1.00 96.50 90 PRO A N 1
ATOM 716 C CA . PRO A 1 90 ? -2.715 -0.074 -13.174 1.00 96.50 90 PRO A CA 1
ATOM 717 C C . PRO A 1 90 ? -3.818 0.666 -12.417 1.00 96.50 90 PRO A C 1
ATOM 719 O O . PRO A 1 90 ? -4.347 1.675 -12.890 1.00 96.50 90 PRO A O 1
ATOM 722 N N . GLN A 1 91 ? -4.148 0.185 -11.221 1.00 95.44 91 GLN A N 1
ATOM 723 C CA . GLN A 1 91 ? -5.214 0.756 -10.404 1.00 95.44 91 GLN A CA 1
ATOM 724 C C . GLN A 1 91 ? -4.642 1.696 -9.345 1.00 95.44 91 GLN A C 1
ATOM 726 O O . GLN A 1 91 ? -3.760 1.283 -8.587 1.00 95.44 91 GLN A O 1
ATOM 731 N N . PRO A 1 92 ? -5.132 2.944 -9.238 1.00 93.81 92 PRO A N 1
ATOM 732 C CA . PRO A 1 92 ? -4.657 3.862 -8.221 1.00 93.81 92 PRO A CA 1
ATOM 733 C C . PRO A 1 92 ? -5.046 3.378 -6.828 1.00 93.81 92 PRO A C 1
ATOM 735 O O . PRO A 1 92 ? -6.208 3.071 -6.566 1.00 93.81 92 PRO A O 1
ATOM 738 N N . LEU A 1 93 ? -4.082 3.356 -5.908 1.00 92.25 93 LEU A N 1
ATOM 739 C CA . LEU A 1 93 ? -4.358 2.964 -4.531 1.00 92.25 93 LEU A CA 1
ATOM 740 C C . LEU A 1 93 ? -4.923 4.166 -3.749 1.00 92.25 93 LEU A C 1
ATOM 742 O O . LEU A 1 93 ? -4.197 5.158 -3.579 1.00 92.25 93 LEU A O 1
ATOM 746 N N . PRO A 1 94 ? -6.164 4.105 -3.225 1.00 94.81 94 PRO A N 1
ATOM 747 C CA . PRO A 1 94 ? -6.781 5.222 -2.511 1.00 94.81 94 PRO A CA 1
ATOM 748 C C . PRO A 1 94 ? -5.949 5.687 -1.315 1.00 94.81 94 PRO A C 1
ATOM 750 O O . PRO A 1 94 ? -5.219 4.903 -0.707 1.00 94.81 94 PRO A O 1
ATOM 753 N N . ARG A 1 95 ? -6.065 6.968 -0.938 1.00 95.19 95 ARG A N 1
ATOM 754 C CA . ARG A 1 95 ? -5.375 7.508 0.252 1.00 95.19 95 ARG A CA 1
ATOM 755 C C . ARG A 1 95 ? -5.890 6.905 1.560 1.00 95.19 95 ARG A C 1
ATOM 757 O O . ARG A 1 95 ? -5.153 6.860 2.543 1.00 95.19 95 ARG A O 1
ATOM 764 N N . THR A 1 96 ? -7.130 6.435 1.562 1.00 97.62 96 THR A N 1
ATOM 765 C CA . THR A 1 96 ? -7.751 5.711 2.670 1.00 97.62 96 THR A CA 1
ATOM 766 C C . THR A 1 96 ? -8.544 4.558 2.084 1.00 97.62 96 THR A C 1
ATOM 768 O O . THR A 1 96 ? -9.311 4.773 1.148 1.00 97.62 96 THR A O 1
ATOM 771 N N . ALA A 1 97 ? -8.339 3.348 2.589 1.00 97.69 97 ALA A N 1
ATOM 772 C CA . ALA A 1 97 ? -8.964 2.151 2.041 1.00 97.69 97 ALA A CA 1
ATOM 773 C C . ALA A 1 97 ? -9.299 1.155 3.148 1.00 97.69 97 ALA A C 1
ATOM 775 O O . ALA A 1 97 ? -8.510 0.969 4.076 1.00 97.69 97 ALA A O 1
ATOM 776 N N . VAL A 1 98 ? -10.438 0.481 3.008 1.00 98.38 98 VAL A N 1
ATOM 777 C CA . VAL A 1 98 ? -10.690 -0.770 3.723 1.00 98.38 98 VAL A CA 1
ATOM 778 C C . VAL A 1 98 ? -9.806 -1.838 3.089 1.00 98.38 98 VAL A C 1
ATOM 780 O O . VAL A 1 98 ? -9.722 -1.948 1.866 1.00 98.38 98 VAL A O 1
ATOM 783 N N . TYR A 1 99 ? -9.095 -2.587 3.921 1.00 98.25 99 TYR A N 1
ATOM 784 C CA . TYR A 1 99 ? -8.236 -3.676 3.471 1.00 98.25 99 TYR A CA 1
ATOM 785 C C . TYR A 1 99 ? -8.932 -5.014 3.687 1.00 98.25 99 TYR A C 1
ATOM 787 O O . TYR A 1 99 ? -9.641 -5.179 4.668 1.00 98.25 99 TYR A O 1
ATOM 795 N N . HIS A 1 100 ? -8.718 -5.991 2.813 1.00 97.44 100 HIS A N 1
ATOM 796 C CA . HIS A 1 100 ? -9.143 -7.363 3.062 1.00 97.44 100 HIS A CA 1
ATOM 797 C C . HIS A 1 100 ? -8.124 -8.331 2.446 1.00 97.44 100 HIS A C 1
ATOM 799 O O . HIS A 1 100 ? -7.755 -8.144 1.286 1.00 97.44 100 HIS A O 1
ATOM 805 N N . PRO A 1 101 ? -7.688 -9.388 3.157 1.00 95.00 101 PRO A N 1
ATOM 806 C CA . PRO A 1 101 ? -6.612 -10.270 2.690 1.00 95.00 101 PRO A CA 1
ATOM 807 C C . PRO A 1 101 ? -6.944 -11.036 1.404 1.00 95.00 101 PRO A C 1
ATOM 809 O O . PRO A 1 101 ? -6.048 -11.480 0.692 1.00 95.00 101 PRO A O 1
ATOM 812 N N . ARG A 1 102 ? -8.236 -11.219 1.102 1.00 94.12 102 ARG A N 1
ATOM 813 C CA . ARG A 1 102 ? -8.706 -12.013 -0.048 1.00 94.12 102 ARG A CA 1
ATOM 814 C C . ARG A 1 102 ? -9.295 -11.187 -1.190 1.00 94.12 102 ARG A C 1
ATOM 816 O O . ARG A 1 102 ? -9.714 -11.774 -2.182 1.00 94.12 102 ARG A O 1
ATOM 823 N N . LEU A 1 103 ? -9.375 -9.861 -1.054 1.00 94.31 103 LEU A N 1
ATOM 824 C CA . LEU A 1 103 ? -10.005 -8.995 -2.055 1.00 94.31 103 LEU A CA 1
ATOM 825 C C . LEU A 1 103 ? -9.027 -7.910 -2.503 1.00 94.31 103 LEU A C 1
ATOM 827 O O . LEU A 1 103 ? -8.414 -7.239 -1.679 1.00 94.31 103 LEU A O 1
ATOM 831 N N . ALA A 1 104 ? -8.911 -7.714 -3.816 1.00 88.50 104 ALA A N 1
ATOM 832 C CA . ALA A 1 104 ? -8.047 -6.680 -4.387 1.00 88.50 104 ALA A CA 1
ATOM 833 C C . ALA A 1 104 ? -8.546 -5.255 -4.083 1.00 88.50 104 ALA A C 1
ATOM 835 O O . ALA A 1 104 ? -7.750 -4.337 -3.902 1.00 88.50 104 ALA A O 1
ATOM 836 N N . SER A 1 105 ? -9.867 -5.079 -4.016 1.00 90.12 105 SER A N 1
ATOM 837 C CA . SER A 1 105 ? -10.530 -3.841 -3.618 1.00 90.12 105 SER A CA 1
ATOM 838 C C . SER A 1 105 ? -11.667 -4.207 -2.678 1.00 90.12 105 SER A C 1
ATOM 840 O O . SER A 1 105 ? -12.600 -4.889 -3.092 1.00 90.12 105 SER A O 1
ATOM 842 N N . ALA A 1 106 ? -11.539 -3.816 -1.413 1.00 95.94 106 ALA A N 1
ATOM 843 C CA . ALA A 1 106 ? -12.506 -4.130 -0.374 1.00 95.94 106 ALA A CA 1
ATOM 844 C C . ALA A 1 106 ? -13.280 -2.883 0.052 1.00 95.94 106 ALA A C 1
ATOM 846 O O . ALA A 1 106 ? -12.776 -1.755 0.025 1.00 95.94 106 ALA A O 1
ATOM 847 N N . GLN A 1 107 ? -14.506 -3.113 0.487 1.00 97.31 107 GLN A N 1
ATOM 848 C CA . GLN A 1 107 ? -15.418 -2.147 1.066 1.00 97.31 107 GLN A CA 1
ATOM 849 C C . GLN A 1 107 ? -15.832 -2.610 2.465 1.00 97.31 107 GLN A C 1
ATOM 851 O O . GLN A 1 107 ? -15.613 -3.753 2.862 1.00 97.31 107 GLN A O 1
ATOM 856 N N . LEU A 1 108 ? -16.452 -1.713 3.233 1.00 98.00 108 LEU A N 1
ATOM 857 C CA . LEU A 1 108 ? -16.946 -2.047 4.570 1.00 98.00 108 LEU A CA 1
ATOM 858 C C . LEU A 1 108 ? -17.934 -3.228 4.543 1.00 98.00 108 LEU A C 1
ATOM 860 O O . LEU A 1 108 ? -17.871 -4.101 5.405 1.00 98.00 108 LEU A O 1
ATOM 864 N N . VAL A 1 109 ? -18.798 -3.284 3.524 1.00 98.00 109 VAL A N 1
ATOM 865 C CA . VAL A 1 109 ? -19.796 -4.353 3.368 1.00 98.00 109 VAL A CA 1
ATOM 866 C C . VAL A 1 109 ? -19.171 -5.745 3.233 1.00 98.00 109 VAL A C 1
ATOM 868 O O . VAL A 1 109 ? -19.762 -6.719 3.693 1.00 98.00 109 VAL A O 1
ATOM 871 N N . ASP A 1 110 ? -17.962 -5.845 2.673 1.00 98.19 110 ASP A N 1
ATOM 872 C CA . ASP A 1 110 ? -17.264 -7.127 2.536 1.00 98.19 110 ASP A CA 1
ATOM 873 C C . ASP A 1 110 ? -16.901 -7.700 3.910 1.00 98.19 110 ASP A C 1
ATOM 875 O O . ASP A 1 110 ? -17.092 -8.886 4.160 1.00 98.19 110 ASP A O 1
ATOM 879 N N . TRP A 1 111 ? -16.465 -6.846 4.840 1.00 98.06 111 TRP A N 1
ATOM 880 C CA . TRP A 1 111 ? -16.236 -7.254 6.225 1.00 98.06 111 TRP A CA 1
ATOM 881 C C . TRP A 1 111 ? -17.537 -7.539 6.967 1.00 98.06 111 TRP A C 1
ATOM 883 O O . TRP A 1 111 ? -17.625 -8.547 7.664 1.00 98.06 111 TRP A O 1
ATOM 893 N N . GLN A 1 112 ? -18.570 -6.711 6.783 1.00 98.00 112 GLN A N 1
ATOM 894 C CA . GLN A 1 112 ? -19.880 -6.932 7.408 1.00 98.00 112 GLN A CA 1
ATOM 895 C C . GLN A 1 112 ? -20.486 -8.293 7.037 1.00 98.00 112 GLN A C 1
ATOM 897 O O . GLN A 1 112 ? -21.151 -8.907 7.869 1.00 98.00 112 GLN A O 1
ATOM 902 N N . ALA A 1 113 ? -20.240 -8.784 5.818 1.00 97.62 113 ALA A N 1
ATOM 903 C CA . ALA A 1 113 ? -20.686 -10.104 5.378 1.00 97.62 113 ALA A CA 1
ATOM 904 C C . ALA A 1 113 ? -19.977 -11.268 6.101 1.00 97.62 113 ALA A C 1
ATOM 906 O O . ALA A 1 113 ? -20.513 -12.375 6.149 1.00 97.62 113 ALA A O 1
ATOM 907 N N . GLU A 1 114 ? -18.789 -11.030 6.660 1.00 96.75 114 GLU A N 1
ATOM 908 C CA . GLU A 1 114 ? -17.980 -12.025 7.381 1.00 96.75 114 GLU A CA 1
ATOM 909 C C . GLU A 1 114 ? -18.091 -11.904 8.903 1.00 96.75 114 GLU A C 1
ATOM 911 O O . GLU A 1 114 ? -17.652 -12.790 9.639 1.00 96.75 114 GLU A O 1
ATOM 916 N N . TRP A 1 115 ? -18.668 -10.807 9.384 1.00 98.12 115 TRP A N 1
ATOM 917 C CA . TRP A 1 115 ? -18.838 -10.538 10.800 1.00 98.12 115 TRP A CA 1
ATOM 918 C C . TRP A 1 115 ? -19.896 -11.421 11.449 1.00 98.12 115 TRP A C 1
ATOM 920 O O . TRP A 1 115 ? -20.927 -11.769 10.870 1.00 98.12 115 TRP A O 1
ATOM 930 N N . VAL A 1 116 ? -19.659 -11.738 12.718 1.00 98.12 116 VAL A N 1
ATOM 931 C CA . VAL A 1 116 ? -20.621 -12.455 13.551 1.00 98.12 116 VAL A CA 1
ATOM 932 C C . VAL A 1 116 ? -21.488 -11.440 14.285 1.00 98.12 116 VAL A C 1
ATOM 934 O O . VAL A 1 116 ? -20.988 -10.556 14.984 1.00 98.12 116 VAL A O 1
ATOM 937 N N . VAL A 1 117 ? -22.807 -11.576 14.145 1.00 96.94 117 VAL A N 1
ATOM 938 C CA . VAL A 1 117 ? -23.783 -10.700 14.809 1.00 96.94 117 VAL A CA 1
ATOM 939 C C . VAL A 1 117 ? -23.597 -10.745 16.328 1.00 96.94 117 VAL A C 1
ATOM 941 O O . VAL A 1 117 ? -23.523 -11.819 16.924 1.00 96.94 117 VAL A O 1
ATOM 944 N N . GLY A 1 118 ? -23.561 -9.568 16.956 1.00 96.25 118 GLY A N 1
ATOM 945 C CA . GLY A 1 118 ? -23.423 -9.410 18.406 1.00 96.25 118 GLY A CA 1
ATOM 946 C C . GLY A 1 118 ? -21.983 -9.425 18.927 1.00 96.25 118 GLY A C 1
ATOM 947 O O . GLY A 1 118 ? -21.791 -9.243 20.126 1.00 96.25 118 GLY A O 1
ATOM 948 N N . GLN A 1 119 ? -20.982 -9.625 18.064 1.00 98.31 119 GLN A N 1
ATOM 949 C CA . GLN A 1 119 ? -19.574 -9.442 18.423 1.00 98.31 119 GLN A CA 1
ATOM 950 C C . GLN A 1 119 ? -19.135 -7.983 18.226 1.00 98.31 119 GLN A C 1
ATOM 952 O O . GLN A 1 119 ? -19.566 -7.355 17.252 1.00 98.31 119 GLN A O 1
ATOM 957 N N . PRO A 1 120 ? -18.263 -7.451 19.103 1.00 98.44 120 PRO A N 1
ATOM 958 C CA . PRO A 1 120 ? -17.809 -6.070 19.014 1.00 98.44 120 PRO A CA 1
ATOM 959 C C . PRO A 1 120 ? -16.953 -5.842 17.771 1.00 98.44 120 PRO A C 1
ATOM 961 O O . PRO A 1 120 ? -16.178 -6.717 17.371 1.00 98.44 120 PRO A O 1
ATOM 964 N N . VAL A 1 121 ? -17.057 -4.649 17.184 1.00 98.75 121 VAL A N 1
ATOM 965 C CA . VAL A 1 121 ? -16.264 -4.253 16.012 1.00 98.75 121 VAL A CA 1
ATOM 966 C C . VAL A 1 121 ? -15.037 -3.452 16.439 1.00 98.75 121 VAL A C 1
ATOM 968 O O . VAL A 1 121 ? -15.136 -2.475 17.186 1.00 98.75 121 VAL A O 1
ATOM 971 N N . VAL A 1 122 ? -13.869 -3.847 15.932 1.00 98.75 122 VAL A N 1
ATOM 972 C CA . VAL A 1 122 ? -12.581 -3.212 16.222 1.00 98.75 122 VAL A CA 1
ATOM 973 C C . VAL A 1 122 ? -11.936 -2.698 14.949 1.00 98.75 122 VAL A C 1
ATOM 975 O O . VAL A 1 122 ? -11.563 -3.474 14.070 1.00 98.75 122 VAL A O 1
ATOM 978 N N . ALA A 1 123 ? -11.739 -1.383 14.877 1.00 98.62 123 ALA A N 1
ATOM 979 C CA . ALA A 1 123 ? -10.973 -0.783 13.796 1.00 98.62 123 ALA A CA 1
ATOM 980 C C . ALA A 1 123 ? -9.478 -1.031 13.997 1.00 98.62 123 ALA A C 1
ATOM 982 O O . ALA A 1 123 ? -8.948 -0.797 15.080 1.00 98.62 123 ALA A O 1
ATOM 983 N N . LEU A 1 124 ? -8.790 -1.450 12.941 1.00 98.44 124 LEU A N 1
ATOM 984 C CA . LEU A 1 124 ? -7.345 -1.645 12.918 1.00 98.44 124 LEU A CA 1
ATOM 985 C C . LEU A 1 124 ? -6.726 -0.667 11.919 1.00 98.44 124 LEU A C 1
ATOM 987 O O . LEU A 1 124 ? -6.731 -0.899 10.712 1.00 98.44 124 LEU A O 1
ATOM 991 N N . LEU A 1 125 ? -6.215 0.454 12.422 1.00 97.94 125 LEU A N 1
ATOM 992 C CA . LEU A 1 125 ? -5.623 1.509 11.604 1.00 97.94 125 LEU A CA 1
ATOM 993 C C . LEU A 1 125 ? -4.150 1.216 11.348 1.00 97.94 125 LEU A C 1
ATOM 995 O O . LEU A 1 125 ? -3.393 1.002 12.295 1.00 97.94 125 LEU A O 1
ATOM 999 N N . PHE A 1 126 ? -3.730 1.281 10.087 1.00 97.50 126 PHE A N 1
ATOM 1000 C CA . PHE A 1 126 ? -2.335 1.090 9.693 1.00 97.50 126 PHE A CA 1
ATOM 1001 C C . PHE A 1 126 ? -1.940 1.994 8.524 1.00 97.50 126 PHE A C 1
ATOM 1003 O O . PHE A 1 126 ? -2.789 2.526 7.805 1.00 97.50 126 PHE A O 1
ATOM 1010 N N . TYR A 1 127 ? -0.636 2.199 8.320 1.00 96.81 127 TYR A N 1
ATOM 1011 C CA . TYR A 1 127 ? -0.175 3.051 7.226 1.00 96.81 127 TYR A CA 1
ATOM 1012 C C . TYR A 1 127 ? -0.454 2.429 5.856 1.00 96.81 127 TYR A C 1
ATOM 1014 O O . TYR A 1 127 ? -0.094 1.282 5.588 1.00 96.81 127 TYR A O 1
ATOM 1022 N N . ARG A 1 128 ? -0.979 3.243 4.935 1.00 96.56 128 ARG A N 1
ATOM 1023 C CA . ARG A 1 128 ? -1.167 2.899 3.516 1.00 96.56 128 ARG A CA 1
ATOM 1024 C C . ARG A 1 128 ? 0.122 2.418 2.847 1.00 96.56 128 ARG A C 1
ATOM 1026 O O . ARG A 1 128 ? 0.045 1.632 1.912 1.00 96.56 128 ARG A O 1
ATOM 1033 N N . SER A 1 129 ? 1.295 2.848 3.309 1.00 95.81 129 SER A N 1
ATOM 1034 C CA . SER A 1 129 ? 2.581 2.376 2.780 1.00 95.81 129 SER A CA 1
ATOM 1035 C C . SER A 1 129 ? 2.767 0.861 2.925 1.00 95.81 129 SER A C 1
ATOM 1037 O O . SER A 1 129 ? 3.329 0.250 2.022 1.00 95.81 129 SER A O 1
ATOM 1039 N N . HIS A 1 130 ? 2.243 0.231 3.985 1.00 96.38 130 HIS A N 1
ATOM 1040 C CA . HIS A 1 130 ? 2.251 -1.231 4.111 1.00 96.38 130 HIS A CA 1
ATOM 1041 C C . HIS A 1 130 ? 1.400 -1.889 3.026 1.00 96.38 130 HIS A C 1
ATOM 1043 O O . HIS A 1 130 ? 1.848 -2.840 2.393 1.00 96.38 130 HIS A O 1
ATOM 1049 N N . LEU A 1 131 ? 0.211 -1.339 2.756 1.00 96.50 131 LEU A N 1
ATOM 1050 C CA . LEU A 1 131 ? -0.655 -1.812 1.676 1.00 96.50 131 LEU A CA 1
ATOM 1051 C C . LEU A 1 131 ? 0.013 -1.632 0.305 1.00 96.50 131 LEU A C 1
ATOM 1053 O O . LEU A 1 131 ? 0.050 -2.567 -0.488 1.00 96.50 131 LEU A O 1
ATOM 1057 N N . GLN A 1 132 ? 0.610 -0.465 0.056 1.00 95.94 132 GLN A N 1
ATOM 1058 C CA . GLN A 1 132 ? 1.336 -0.158 -1.180 1.00 95.94 132 GLN A CA 1
ATOM 1059 C C . GLN A 1 132 ? 2.567 -1.058 -1.384 1.00 95.94 132 GLN A C 1
ATOM 1061 O O . GLN A 1 132 ? 2.896 -1.401 -2.515 1.00 95.94 132 GLN A O 1
ATOM 1066 N N . ALA A 1 133 ? 3.235 -1.469 -0.307 1.00 95.56 133 ALA A N 1
ATOM 1067 C CA . ALA A 1 133 ? 4.369 -2.388 -0.358 1.00 95.56 133 ALA A CA 1
ATOM 1068 C C . ALA A 1 133 ? 3.959 -3.873 -0.360 1.00 95.56 133 ALA A C 1
ATOM 1070 O O . ALA A 1 133 ? 4.836 -4.732 -0.351 1.00 95.56 133 ALA A O 1
ATOM 1071 N N . ALA A 1 134 ? 2.654 -4.180 -0.319 1.00 95.12 134 ALA A N 1
ATOM 1072 C CA . ALA A 1 134 ? 2.131 -5.529 -0.089 1.00 95.12 134 ALA A CA 1
ATOM 1073 C C . ALA A 1 134 ? 2.692 -6.198 1.189 1.00 95.12 134 ALA A C 1
ATOM 1075 O O . ALA A 1 134 ? 2.784 -7.419 1.288 1.00 95.12 134 ALA A O 1
ATOM 1076 N N . ASN A 1 135 ? 3.060 -5.389 2.186 1.00 95.44 135 ASN A N 1
ATOM 1077 C CA . ASN A 1 135 ? 3.581 -5.822 3.478 1.00 95.44 13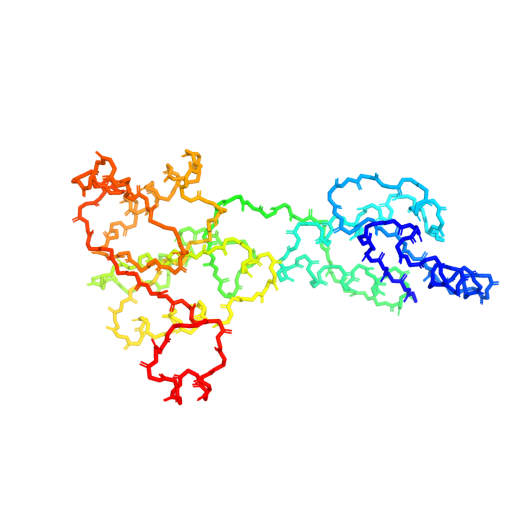5 ASN A CA 1
ATOM 1078 C C . ASN A 1 135 ? 2.462 -5.819 4.532 1.00 95.44 135 ASN A C 1
ATOM 1080 O O . ASN A 1 135 ? 2.504 -5.063 5.504 1.00 95.44 135 ASN A O 1
ATOM 1084 N N . THR A 1 136 ? 1.423 -6.619 4.292 1.00 96.56 136 THR A N 1
ATOM 1085 C CA . THR A 1 136 ? 0.187 -6.650 5.094 1.00 96.56 136 THR A CA 1
ATOM 1086 C C . THR A 1 136 ? 0.034 -7.905 5.950 1.00 96.56 136 THR A C 1
ATOM 1088 O O . THR A 1 136 ? -0.916 -7.987 6.718 1.00 96.56 136 THR A O 1
ATOM 1091 N N . GLY A 1 137 ? 0.989 -8.841 5.918 1.00 96.62 137 GLY A N 1
ATOM 1092 C CA . GLY A 1 137 ? 0.873 -10.112 6.648 1.00 96.62 137 GLY A CA 1
ATOM 1093 C C . GLY A 1 137 ? 0.650 -9.961 8.159 1.00 96.62 137 GLY A C 1
ATOM 1094 O O . GLY A 1 137 ? -0.071 -10.748 8.763 1.00 96.62 137 GLY A O 1
ATOM 1095 N N . PHE A 1 138 ? 1.200 -8.915 8.786 1.00 95.38 138 PHE A N 1
ATOM 1096 C CA . PHE A 1 138 ? 0.927 -8.649 10.203 1.00 95.38 138 PHE A CA 1
ATOM 1097 C C . PHE A 1 138 ? -0.515 -8.173 10.445 1.00 95.38 138 PHE A C 1
ATOM 1099 O O . PHE A 1 138 ? -1.103 -8.518 11.464 1.00 95.38 138 PHE A O 1
ATOM 1106 N N . ILE A 1 139 ? -1.104 -7.423 9.507 1.00 97.81 139 ILE A N 1
ATOM 1107 C CA . ILE A 1 139 ? -2.513 -7.005 9.556 1.00 97.81 139 ILE A CA 1
ATOM 1108 C C . ILE A 1 139 ? -3.425 -8.221 9.408 1.00 97.81 139 ILE A C 1
ATOM 1110 O O . ILE A 1 139 ? -4.411 -8.329 10.138 1.00 97.81 139 ILE A O 1
ATOM 1114 N N . ASP A 1 140 ? -3.068 -9.150 8.520 1.00 98.00 140 ASP A N 1
ATOM 1115 C CA . ASP A 1 140 ? -3.787 -10.415 8.346 1.00 98.00 140 ASP A CA 1
ATOM 1116 C C . ASP A 1 140 ? -3.814 -11.201 9.663 1.00 98.00 140 ASP A C 1
ATOM 1118 O O . ASP A 1 140 ? -4.882 -11.609 10.123 1.00 98.00 140 ASP A O 1
ATOM 1122 N N . GLU A 1 141 ? -2.658 -11.336 10.322 1.00 97.75 141 GLU A N 1
ATOM 1123 C CA . GLU A 1 141 ? -2.547 -12.018 11.615 1.00 97.75 141 GLU A CA 1
ATOM 1124 C C . GLU A 1 141 ? -3.370 -11.315 12.705 1.00 97.75 141 GLU A C 1
ATOM 1126 O O . GLU A 1 141 ? -4.067 -11.984 13.469 1.00 97.75 141 GLU A O 1
ATOM 1131 N N . PHE A 1 142 ? -3.371 -9.978 12.767 1.00 97.31 142 PHE A N 1
ATOM 1132 C CA . PHE A 1 142 ? -4.255 -9.246 13.681 1.00 97.31 142 PHE A CA 1
ATOM 1133 C C . PHE A 1 142 ? -5.730 -9.593 13.441 1.00 97.31 142 PHE A C 1
ATOM 1135 O O . PHE A 1 142 ? -6.450 -9.864 14.402 1.00 97.31 142 PHE A O 1
ATOM 1142 N N . CYS A 1 143 ? -6.182 -9.616 12.184 1.00 98.19 143 CYS A N 1
ATOM 1143 C CA . CYS A 1 143 ? -7.571 -9.939 11.850 1.00 98.19 143 CYS A CA 1
ATOM 1144 C C . CYS A 1 143 ? -7.936 -11.359 12.302 1.00 98.19 143 CYS A C 1
ATOM 1146 O O . CYS A 1 143 ? -8.937 -11.539 12.995 1.00 98.19 143 CYS A O 1
ATOM 1148 N N . VAL A 1 144 ? -7.081 -12.342 11.997 1.00 98.25 144 VAL A N 1
ATOM 1149 C CA . VAL A 1 144 ? -7.256 -13.741 12.424 1.00 98.25 144 VAL A CA 1
ATOM 1150 C C . VAL A 1 144 ? -7.346 -13.844 13.948 1.00 98.25 144 VAL A C 1
ATOM 1152 O O . VAL A 1 144 ? -8.222 -14.528 14.482 1.00 98.25 144 VAL A O 1
ATOM 1155 N N . ARG A 1 145 ? -6.465 -13.148 14.675 1.00 98.00 145 ARG A N 1
ATOM 1156 C CA . ARG A 1 145 ? -6.440 -13.179 16.144 1.00 98.00 145 ARG A CA 1
ATOM 1157 C C . ARG A 1 145 ? -7.657 -12.515 16.768 1.00 98.00 145 ARG A C 1
ATOM 1159 O O . ARG A 1 145 ? -8.175 -13.051 17.742 1.00 98.00 145 ARG A O 1
ATOM 1166 N N . LEU A 1 146 ? -8.125 -11.396 16.218 1.00 97.81 146 LEU A N 1
ATOM 1167 C CA . LEU A 1 146 ? -9.342 -10.727 16.680 1.00 97.81 146 LEU A CA 1
ATOM 1168 C C . LEU A 1 146 ? -10.563 -11.632 16.487 1.00 97.81 146 LEU A C 1
ATOM 1170 O O . LEU A 1 146 ? -11.286 -11.890 17.449 1.00 97.81 146 LEU A O 1
ATOM 1174 N N . GLN A 1 147 ? -10.726 -12.219 15.300 1.00 97.69 147 GLN A N 1
ATOM 1175 C CA . GLN 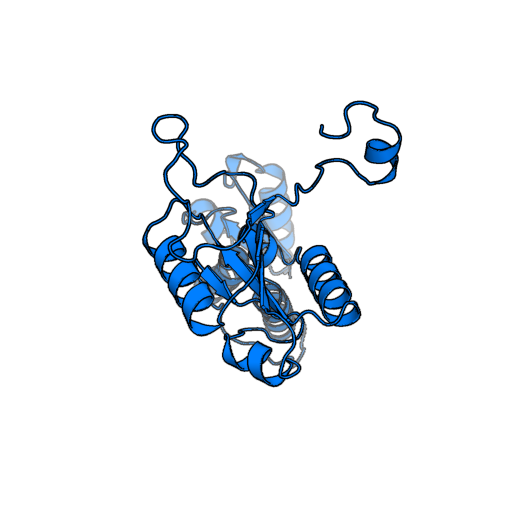A 1 147 ? -11.826 -13.149 15.025 1.00 97.69 147 GLN A CA 1
ATOM 1176 C C . GLN A 1 147 ? -11.803 -14.363 15.962 1.00 97.69 147 GLN A C 1
ATOM 1178 O O . GLN A 1 147 ? -12.840 -14.758 16.493 1.00 97.69 147 GLN A O 1
ATOM 1183 N N . ALA A 1 148 ? -10.621 -14.919 16.248 1.00 97.94 148 ALA A N 1
ATOM 1184 C CA . ALA A 1 148 ? -10.471 -16.027 17.195 1.00 97.94 148 ALA A CA 1
ATOM 1185 C C . ALA A 1 148 ? -10.868 -15.667 18.642 1.00 97.94 148 ALA A C 1
ATOM 1187 O O . ALA A 1 148 ? -11.155 -16.564 19.434 1.00 97.94 148 ALA A O 1
ATOM 1188 N N . GLN A 1 149 ? -10.887 -14.378 18.995 1.00 98.06 149 GLN A N 1
ATOM 1189 C CA . GLN A 1 149 ? -11.365 -13.868 20.285 1.00 98.06 149 GLN A CA 1
ATOM 1190 C C . GLN A 1 149 ? -12.835 -13.418 20.246 1.00 98.06 149 GLN A C 1
ATOM 1192 O O . GLN A 1 149 ? -13.322 -12.840 21.215 1.00 98.06 149 GLN A O 1
ATOM 1197 N N . GLY A 1 150 ? -13.553 -13.683 19.151 1.00 98.12 150 GLY A N 1
ATOM 1198 C CA . GLY A 1 150 ? -14.938 -13.253 18.980 1.00 98.12 150 GLY A CA 1
ATOM 1199 C C . GLY A 1 150 ? -15.074 -11.744 18.787 1.00 98.12 150 GLY A C 1
ATOM 1200 O O . GLY A 1 150 ? -15.992 -11.141 19.336 1.00 98.12 150 GLY A O 1
ATOM 1201 N N . ILE A 1 151 ? -14.135 -11.141 18.056 1.00 98.62 151 ILE A N 1
ATOM 1202 C CA . ILE A 1 151 ? -14.115 -9.721 17.708 1.00 98.62 151 ILE A CA 1
ATOM 1203 C C . ILE A 1 151 ? -14.153 -9.586 16.183 1.00 98.62 151 ILE A C 1
ATOM 1205 O O . ILE A 1 151 ? -13.383 -10.238 15.479 1.00 98.62 151 ILE A O 1
ATOM 1209 N N . ASN A 1 152 ? -14.996 -8.686 15.683 1.00 98.75 152 ASN A N 1
ATOM 1210 C CA . ASN A 1 152 ? -15.128 -8.359 14.268 1.00 98.75 152 ASN A CA 1
ATOM 1211 C C . ASN A 1 152 ? -14.075 -7.304 13.862 1.00 98.75 152 ASN A C 1
ATOM 1213 O O . ASN A 1 152 ? -14.166 -6.158 14.307 1.00 98.75 152 ASN A O 1
ATOM 1217 N N . PRO A 1 153 ? -13.052 -7.630 13.050 1.00 98.56 153 PRO A N 1
ATOM 1218 C CA . PRO A 1 153 ? -12.034 -6.657 12.667 1.00 98.56 153 PRO A CA 1
ATOM 1219 C C . PRO A 1 153 ? -12.501 -5.765 11.506 1.00 98.56 153 PRO A C 1
ATOM 1221 O O . PRO A 1 153 ? -13.193 -6.216 10.594 1.00 98.56 153 PRO A O 1
ATOM 1224 N N . LEU A 1 154 ? -12.047 -4.511 11.514 1.00 98.81 154 LEU A N 1
ATOM 1225 C CA . LEU A 1 154 ? -12.159 -3.555 10.412 1.00 98.81 154 LEU A CA 1
ATOM 1226 C C . LEU A 1 154 ? -10.782 -2.922 10.126 1.00 98.81 154 LEU A C 1
ATOM 1228 O O . LEU A 1 154 ? -10.462 -1.859 10.666 1.00 98.81 154 LEU A O 1
ATOM 1232 N N . PRO A 1 155 ? -9.919 -3.563 9.322 1.00 98.69 155 PRO A N 1
ATOM 1233 C CA . PRO A 1 155 ? -8.622 -3.009 8.955 1.00 98.69 155 PRO A CA 1
ATOM 1234 C C . PRO A 1 155 ? -8.752 -1.870 7.935 1.00 98.69 155 PRO A C 1
ATOM 1236 O O . PRO A 1 155 ? -9.325 -2.025 6.853 1.00 98.69 155 PRO A O 1
ATOM 1239 N N . ILE A 1 156 ? -8.173 -0.718 8.273 1.00 98.62 156 ILE A N 1
ATOM 1240 C CA . ILE A 1 156 ? -8.231 0.514 7.483 1.00 98.62 156 ILE A CA 1
ATOM 1241 C C . ILE A 1 156 ? -6.810 1.030 7.240 1.00 98.62 156 ILE A C 1
ATOM 1243 O O . ILE A 1 156 ? -6.095 1.430 8.163 1.00 98.62 156 ILE A O 1
ATOM 1247 N N . ALA A 1 157 ? -6.414 1.054 5.971 1.00 98.06 157 ALA A N 1
ATOM 1248 C CA . ALA A 1 157 ? -5.173 1.658 5.515 1.00 98.06 157 ALA A CA 1
ATOM 1249 C C . ALA A 1 157 ? -5.349 3.175 5.377 1.00 98.06 157 ALA A C 1
ATOM 1251 O O . ALA A 1 157 ? -6.278 3.627 4.706 1.00 98.06 157 ALA A O 1
ATOM 1252 N N . VAL A 1 158 ? -4.441 3.972 5.948 1.00 97.38 158 VAL A N 1
ATOM 1253 C CA . VAL A 1 158 ? -4.502 5.444 5.895 1.00 97.38 158 VAL A CA 1
ATOM 1254 C C . VAL A 1 158 ? -3.167 6.038 5.453 1.00 97.38 158 VAL A C 1
ATOM 1256 O O . VAL A 1 158 ? -2.107 5.630 5.926 1.00 97.38 158 VAL A O 1
ATOM 1259 N N . ALA A 1 159 ? -3.189 7.018 4.549 1.00 95.56 159 ALA A N 1
ATOM 1260 C CA . ALA A 1 159 ? -1.987 7.763 4.182 1.00 95.56 159 ALA A CA 1
ATOM 1261 C C . ALA A 1 159 ? -1.489 8.605 5.366 1.00 95.56 159 ALA A C 1
ATOM 1263 O O . ALA A 1 159 ? -0.314 8.552 5.721 1.00 95.56 159 ALA A O 1
ATOM 1264 N N . SER A 1 160 ? -2.396 9.350 5.999 1.00 92.75 160 SER A N 1
ATOM 1265 C CA . SER A 1 160 ? -2.115 10.135 7.197 1.00 92.75 160 SER A CA 1
ATOM 1266 C C . SER A 1 160 ? -3.417 10.530 7.880 1.00 92.75 160 SER A C 1
ATOM 1268 O O . SER A 1 160 ? -4.311 11.065 7.230 1.00 92.75 160 SER A O 1
ATOM 1270 N N . LEU A 1 161 ? -3.515 10.344 9.198 1.00 90.69 161 LEU A N 1
ATOM 1271 C CA . LEU A 1 161 ? -4.650 10.865 9.969 1.00 90.69 161 LEU A CA 1
ATOM 1272 C C . LEU A 1 161 ? -4.642 12.400 10.059 1.00 90.69 161 LEU A C 1
ATOM 1274 O O . LEU A 1 161 ? -5.678 12.994 10.313 1.00 90.69 161 LEU A O 1
ATOM 1278 N N . LYS A 1 162 ? -3.511 13.065 9.791 1.00 88.31 162 LYS A N 1
ATOM 1279 C CA . LYS A 1 162 ? -3.436 14.538 9.765 1.00 88.31 162 LYS A CA 1
ATOM 1280 C C . LYS A 1 162 ? -4.076 15.146 8.514 1.00 88.31 162 LYS A C 1
ATOM 1282 O O . LYS A 1 162 ? -4.283 16.354 8.459 1.00 88.31 162 LYS A O 1
ATOM 1287 N N . GLU A 1 163 ? -4.352 14.336 7.494 1.00 90.88 163 GLU A N 1
ATOM 1288 C CA . GLU A 1 163 ? -5.016 14.799 6.280 1.00 90.88 163 GLU A CA 1
ATOM 1289 C C . GLU A 1 163 ? -6.537 14.808 6.481 1.00 90.88 163 GLU A C 1
ATOM 1291 O O . GLU A 1 163 ? -7.108 13.742 6.727 1.00 90.88 163 GLU A O 1
ATOM 1296 N N . PRO A 1 164 ? -7.221 15.960 6.313 1.00 91.69 164 PRO A N 1
ATOM 1297 C CA . PRO A 1 164 ? -8.650 16.072 6.607 1.00 91.69 164 PRO A CA 1
ATOM 1298 C C . PRO A 1 164 ? -9.518 15.049 5.868 1.00 91.69 164 PRO A C 1
ATOM 1300 O O . PRO A 1 164 ? -10.410 14.458 6.466 1.00 91.69 164 PRO A O 1
ATOM 1303 N N . GLY A 1 165 ? -9.229 14.793 4.586 1.00 94.44 165 GLY A N 1
ATOM 1304 C CA . GLY A 1 165 ? -9.980 13.821 3.785 1.00 94.44 165 GLY A CA 1
ATOM 1305 C C . GLY A 1 165 ? -9.841 12.386 4.298 1.00 94.44 165 GLY A C 1
ATOM 1306 O O . GLY A 1 165 ? -10.836 11.675 4.403 1.00 94.44 165 GLY A O 1
ATOM 1307 N N . CYS A 1 166 ? -8.624 11.980 4.677 1.00 95.19 166 CYS A N 1
ATOM 1308 C CA . CYS A 1 166 ? -8.387 10.658 5.253 1.00 95.19 166 CYS A CA 1
ATOM 1309 C C . CYS A 1 166 ? -9.088 10.514 6.605 1.00 95.19 166 CYS A C 1
ATOM 1311 O O . CYS A 1 166 ? -9.732 9.504 6.874 1.00 9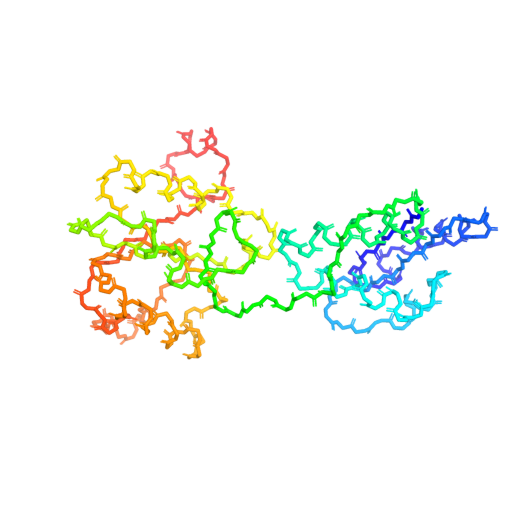5.19 166 CYS A O 1
ATOM 1313 N N . PHE A 1 167 ? -8.972 11.541 7.446 1.00 94.12 167 PHE A N 1
ATOM 1314 C CA . PHE A 1 167 ? -9.550 11.539 8.780 1.00 94.12 167 PHE A CA 1
ATOM 1315 C C . PHE A 1 167 ? -11.078 11.454 8.752 1.00 94.12 167 PHE A C 1
ATOM 1317 O O . PHE A 1 167 ? -11.643 10.575 9.395 1.00 94.12 167 PHE A O 1
ATOM 1324 N N . VAL A 1 168 ? -11.739 12.296 7.949 1.00 96.31 168 VAL A N 1
ATOM 1325 C CA . VAL A 1 168 ? -13.203 12.276 7.790 1.00 96.31 168 VAL A CA 1
ATOM 1326 C C . VAL A 1 168 ? -13.683 10.909 7.311 1.00 96.31 168 VAL A C 1
ATOM 1328 O O . VAL A 1 168 ? -14.665 10.392 7.836 1.00 96.31 168 VAL A O 1
ATOM 1331 N N . GLN A 1 169 ? -12.987 10.297 6.348 1.00 97.94 169 GLN A N 1
ATOM 1332 C CA . GLN A 1 169 ? -13.383 8.985 5.847 1.00 97.94 169 GLN A CA 1
ATOM 1333 C C . GLN A 1 169 ? -13.251 7.891 6.911 1.00 97.94 169 GLN A C 1
ATOM 1335 O O . GLN A 1 169 ? -14.139 7.049 7.028 1.00 97.94 169 GLN A O 1
ATOM 1340 N N . VAL A 1 170 ? -12.175 7.918 7.705 1.00 97.56 170 VAL A N 1
ATOM 1341 C CA . VAL A 1 170 ? -12.024 7.009 8.847 1.00 97.56 170 VAL A CA 1
ATOM 1342 C C . VAL A 1 170 ? -13.166 7.223 9.836 1.00 97.56 170 VAL A C 1
ATOM 1344 O O . VAL A 1 170 ? -13.827 6.251 10.175 1.00 97.56 170 VAL A O 1
ATOM 1347 N N . GLU A 1 171 ? -13.458 8.462 10.246 1.00 97.50 171 GLU A N 1
ATOM 1348 C CA . GLU A 1 171 ? -14.572 8.746 11.164 1.00 97.50 171 GLU A CA 1
ATOM 1349 C C . GLU A 1 171 ? -15.910 8.210 10.648 1.00 97.50 171 GLU A C 1
ATOM 1351 O O . GLU A 1 171 ? -16.653 7.603 11.415 1.00 97.50 171 GLU A O 1
ATOM 1356 N N . ASN A 1 172 ? -16.189 8.371 9.352 1.00 98.31 172 ASN A N 1
ATOM 1357 C CA . ASN A 1 172 ? -17.416 7.862 8.745 1.00 98.31 172 ASN A CA 1
ATOM 1358 C C . ASN A 1 172 ? -17.521 6.337 8.868 1.00 98.31 172 ASN A C 1
ATOM 1360 O O . ASN A 1 172 ? -18.568 5.842 9.265 1.00 98.31 172 ASN A O 1
ATOM 1364 N N . TRP A 1 173 ? -16.445 5.593 8.590 1.00 98.56 173 TRP A N 1
ATOM 1365 C CA . TRP A 1 173 ? -16.456 4.136 8.756 1.00 98.56 173 TRP A CA 1
ATOM 1366 C C . TRP A 1 173 ? -16.519 3.704 10.215 1.00 98.56 173 TRP A C 1
ATOM 1368 O O . TRP A 1 173 ? -17.175 2.714 10.517 1.00 98.56 173 TRP A O 1
ATOM 1378 N N . LEU A 1 174 ? -15.863 4.433 11.121 1.00 98.38 174 LEU A N 1
ATOM 1379 C CA . LEU A 1 174 ? -15.971 4.162 12.551 1.00 98.38 174 LEU A CA 1
ATOM 1380 C C . LEU A 1 174 ? -17.429 4.301 13.022 1.00 98.38 174 LEU A C 1
ATOM 1382 O O . LEU A 1 174 ? -17.898 3.465 13.794 1.00 98.38 174 LEU A O 1
ATOM 1386 N N . ASP A 1 175 ? -18.131 5.343 12.562 1.00 98.06 175 ASP A N 1
ATOM 1387 C CA . ASP A 1 175 ? -19.547 5.592 12.856 1.00 98.06 175 ASP A CA 1
ATOM 1388 C C . ASP A 1 175 ? -20.458 4.535 12.213 1.00 98.06 175 ASP A C 1
ATOM 1390 O O . ASP A 1 175 ? -21.289 3.949 12.903 1.00 98.06 175 ASP A O 1
ATOM 1394 N N . GLU A 1 176 ? -20.277 4.262 10.919 1.00 98.19 176 GLU A N 1
ATOM 1395 C CA . GLU A 1 176 ? -21.086 3.317 10.137 1.00 98.19 176 GLU A CA 1
ATOM 1396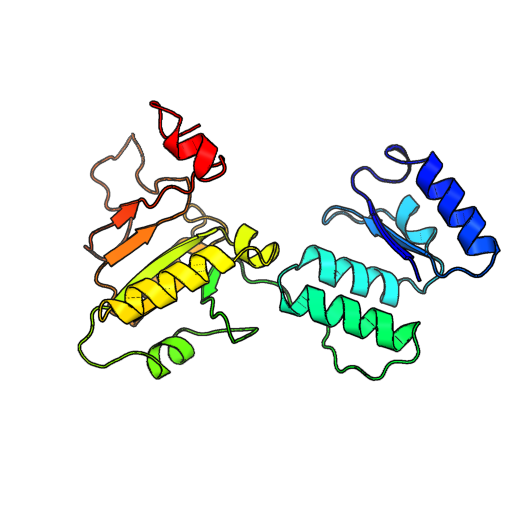 C C . GLU A 1 176 ? -20.968 1.873 10.642 1.00 98.19 176 GLU A C 1
ATOM 1398 O O . GLU A 1 176 ? -21.951 1.135 10.652 1.00 98.19 176 GLU A O 1
ATOM 1403 N N . ALA A 1 177 ? -19.776 1.473 11.086 1.00 98.06 177 ALA A N 1
ATOM 1404 C CA . ALA A 1 177 ? -19.507 0.134 11.598 1.00 98.06 177 ALA A CA 1
ATOM 1405 C C . ALA A 1 177 ? -19.766 -0.026 13.105 1.00 98.06 177 ALA A C 1
ATOM 1407 O O . ALA A 1 177 ? -19.472 -1.084 13.654 1.00 98.06 177 ALA A O 1
ATOM 1408 N N . ASP A 1 178 ? -20.263 1.019 13.772 1.00 97.56 178 ASP A N 1
ATOM 1409 C CA . ASP A 1 178 ? -20.464 1.068 15.222 1.00 97.56 178 ASP A CA 1
ATOM 1410 C C . ASP A 1 178 ? -19.232 0.605 16.026 1.00 97.56 178 ASP A C 1
ATOM 1412 O O . ASP A 1 178 ? -19.334 -0.137 16.997 1.00 97.56 178 ASP A O 1
ATOM 1416 N N . VAL A 1 179 ? -18.036 1.052 15.620 1.00 98.44 179 VAL A N 1
ATOM 1417 C CA . VAL A 1 179 ? -16.766 0.601 16.215 1.00 98.44 179 VAL A CA 1
ATOM 1418 C C . VAL A 1 179 ? -16.735 0.870 17.717 1.00 98.44 179 VAL A C 1
ATOM 1420 O O . VAL A 1 179 ? -17.068 1.976 18.152 1.00 98.44 179 VAL A O 1
ATOM 1423 N N . GLU A 1 180 ? -16.276 -0.116 18.490 1.00 98.25 180 GLU A N 1
ATOM 1424 C CA . GLU A 1 180 ? -16.197 -0.076 19.958 1.00 98.25 180 GLU A CA 1
ATOM 1425 C C . GLU A 1 180 ? -14.764 0.097 20.486 1.00 98.25 180 GLU A C 1
ATOM 1427 O O . GLU A 1 180 ? -14.568 0.490 21.636 1.00 98.25 180 GLU A O 1
ATOM 1432 N N . LEU A 1 181 ? -13.749 -0.159 19.654 1.00 97.75 181 LEU A N 1
ATOM 1433 C CA . LEU A 1 181 ? -12.333 0.014 19.988 1.00 97.75 181 LEU A CA 1
ATOM 1434 C C . LEU A 1 181 ? -11.508 0.280 18.721 1.00 97.75 181 LEU A C 1
ATOM 1436 O O . LEU A 1 181 ? -11.742 -0.311 17.667 1.00 97.75 181 LEU A O 1
ATOM 1440 N N . ILE A 1 182 ? -10.503 1.147 18.842 1.00 97.69 182 ILE A N 1
ATOM 1441 C CA . ILE A 1 182 ? -9.539 1.436 17.777 1.00 97.69 182 ILE A CA 1
ATOM 1442 C C . ILE A 1 182 ? -8.170 0.887 18.183 1.00 97.69 182 ILE A C 1
ATOM 1444 O O . ILE A 1 182 ? -7.596 1.307 19.186 1.00 97.69 182 ILE A O 1
ATOM 1448 N N . LEU A 1 183 ? -7.620 -0.014 17.377 1.00 97.00 183 LEU A N 1
ATOM 1449 C CA . LEU A 1 183 ? -6.218 -0.416 17.411 1.00 97.00 183 LEU A CA 1
ATOM 1450 C C . LEU A 1 183 ? -5.451 0.427 16.392 1.00 97.00 183 LEU A C 1
ATOM 1452 O O . LEU A 1 183 ? -5.680 0.319 15.190 1.00 97.00 183 LEU A O 1
ATOM 1456 N N . ASN A 1 184 ? -4.543 1.277 16.862 1.00 95.44 184 ASN A N 1
ATOM 1457 C CA . ASN A 1 184 ? -3.734 2.129 15.999 1.00 95.44 184 ASN A CA 1
ATOM 1458 C C . ASN A 1 184 ? -2.296 1.615 15.925 1.00 95.44 184 ASN A C 1
ATOM 1460 O O . ASN A 1 184 ? -1.593 1.616 16.935 1.00 95.44 184 ASN A O 1
ATOM 1464 N N . THR A 1 185 ? -1.843 1.234 14.730 1.00 95.00 185 THR A N 1
ATOM 1465 C CA . THR A 1 185 ? -0.443 0.854 14.476 1.00 95.00 185 THR A CA 1
ATOM 1466 C C . THR A 1 185 ? 0.374 1.973 13.831 1.00 95.00 185 THR A C 1
ATOM 1468 O O . THR A 1 185 ? 1.579 1.834 13.624 1.00 95.00 185 THR A O 1
ATOM 1471 N N . THR A 1 186 ? -0.249 3.119 13.532 1.00 91.81 186 THR A N 1
ATOM 1472 C CA . THR A 1 186 ? 0.457 4.273 12.964 1.00 91.81 186 THR A CA 1
ATOM 1473 C C . THR A 1 186 ? 1.305 4.977 14.023 1.00 91.81 186 THR A C 1
ATOM 1475 O O . THR A 1 186 ? 0.900 5.120 15.170 1.00 91.81 186 THR A O 1
ATOM 1478 N N . GLY A 1 187 ? 2.490 5.453 13.647 1.00 80.81 187 GLY A N 1
ATOM 1479 C CA . GLY A 1 187 ? 3.458 6.075 14.562 1.00 80.81 187 GLY A CA 1
ATOM 1480 C C . GLY A 1 187 ? 3.157 7.517 14.997 1.00 80.81 187 GLY A C 1
ATOM 1481 O O . GLY A 1 187 ? 3.997 8.123 15.655 1.00 80.81 187 GLY A O 1
ATOM 1482 N N . PHE A 1 188 ? 2.009 8.096 14.628 1.00 69.69 188 PHE A N 1
ATOM 1483 C CA . PHE A 1 188 ? 1.645 9.462 15.020 1.00 69.69 188 PHE A CA 1
ATOM 1484 C C . PHE A 1 188 ? 0.387 9.484 15.879 1.00 69.69 188 PHE A C 1
ATOM 1486 O O . PHE A 1 188 ? -0.602 8.816 15.585 1.00 69.69 188 PHE A O 1
ATOM 1493 N N . ALA A 1 189 ? 0.407 10.338 16.899 1.00 66.00 189 ALA A N 1
ATOM 1494 C CA . ALA A 1 189 ? -0.785 10.685 17.649 1.00 66.00 189 ALA A CA 1
ATOM 1495 C C . ALA A 1 189 ? -1.565 11.794 16.921 1.00 66.00 189 ALA A C 1
ATOM 1497 O O . ALA A 1 189 ? -0.973 12.759 16.433 1.00 66.00 189 ALA A O 1
ATOM 1498 N N . GLN A 1 190 ? -2.894 11.668 16.878 1.00 68.31 190 GLN A N 1
ATOM 1499 C CA . GLN A 1 190 ? -3.788 12.773 16.500 1.00 68.31 190 GLN A CA 1
ATOM 1500 C C . GLN A 1 190 ? -3.914 13.831 17.606 1.00 68.31 190 GLN A C 1
ATOM 1502 O O . GLN A 1 190 ? -4.337 14.956 17.359 1.00 68.31 190 GLN A O 1
ATOM 1507 N N . SER A 1 191 ? -3.549 13.485 18.841 1.00 64.19 191 SER A N 1
ATOM 1508 C CA . SER A 1 191 ? -3.546 14.426 19.957 1.00 64.19 191 SER A CA 1
ATOM 1509 C C . SER A 1 191 ? -2.441 15.469 19.780 1.00 64.19 191 SER A C 1
ATOM 1511 O O . SER A 1 191 ? -1.270 15.115 19.622 1.00 64.19 191 SER A O 1
ATOM 1513 N N . SER A 1 192 ? -2.799 16.750 19.868 1.00 65.25 192 SER A N 1
ATOM 1514 C CA . SER A 1 192 ? -1.825 17.840 19.954 1.00 65.25 192 SER A CA 1
ATOM 1515 C C . SER A 1 192 ? -1.338 18.001 21.400 1.00 65.25 192 SER A C 1
ATOM 1517 O O . SER A 1 192 ? -2.178 18.051 22.303 1.00 65.25 192 SER A O 1
ATOM 1519 N N . PRO A 1 193 ? -0.023 18.162 21.649 1.00 68.19 193 PRO A N 1
ATOM 1520 C CA . PRO A 1 193 ? 0.495 18.546 22.965 1.00 68.19 193 PRO A CA 1
ATOM 1521 C C . PRO A 1 193 ? -0.091 19.866 23.484 1.00 68.19 193 PRO A C 1
ATOM 1523 O O . PRO A 1 193 ? -0.186 20.066 24.690 1.00 68.19 193 PRO A O 1
ATOM 1526 N N . GLU A 1 194 ? -0.507 20.753 22.577 1.00 71.50 194 GLU A N 1
ATOM 1527 C CA . GLU A 1 194 ? -1.117 22.049 22.901 1.00 71.50 194 GLU A CA 1
ATOM 1528 C C . GLU A 1 194 ? -2.582 21.912 23.344 1.00 71.50 194 GLU A C 1
ATOM 1530 O O . GLU A 1 194 ? -3.134 22.814 23.969 1.00 71.50 194 GLU A O 1
ATOM 1535 N N . ALA A 1 195 ? -3.216 20.775 23.044 1.00 69.56 195 ALA A N 1
ATOM 1536 C CA . ALA A 1 195 ? -4.603 20.495 23.386 1.00 69.56 195 ALA A CA 1
ATOM 1537 C C . ALA A 1 195 ? -4.788 19.014 23.778 1.00 69.56 195 ALA A C 1
ATOM 1539 O O . ALA A 1 195 ? -5.514 18.274 23.108 1.00 69.56 195 ALA A O 1
ATOM 1540 N N . PRO A 1 196 ? -4.166 18.564 24.884 1.00 65.81 196 PRO A N 1
ATOM 1541 C CA . PRO A 1 196 ? -4.097 17.148 25.263 1.00 65.81 196 PRO A CA 1
ATOM 1542 C C . PRO A 1 196 ? -5.460 16.539 25.626 1.00 65.81 196 PRO A C 1
ATOM 1544 O O . PRO A 1 196 ? -5.600 15.322 25.693 1.00 65.81 196 PRO A O 1
ATOM 1547 N N . HIS A 1 197 ? -6.473 17.377 25.864 1.00 68.56 197 HIS A N 1
ATOM 1548 C CA . HIS A 1 197 ? -7.838 16.958 26.187 1.00 68.56 197 HIS A CA 1
ATOM 1549 C C . HIS A 1 197 ? -8.748 16.835 24.959 1.00 68.56 197 HIS A C 1
ATOM 1551 O O . HIS A 1 197 ? -9.879 16.361 25.094 1.00 68.56 197 HIS A O 1
ATOM 1557 N N . LEU A 1 198 ? -8.294 17.268 23.775 1.00 68.69 198 LEU A N 1
ATOM 1558 C CA . LEU A 1 198 ? -9.065 17.080 22.553 1.00 68.69 198 LEU A CA 1
ATOM 1559 C C . LEU A 1 198 ? -9.092 15.599 22.204 1.00 68.69 198 LEU A C 1
ATOM 1561 O O . LEU A 1 198 ? -8.058 14.946 22.056 1.00 68.69 198 LEU A O 1
ATOM 1565 N N . ARG A 1 199 ? -10.310 15.077 22.072 1.00 76.00 199 ARG A N 1
ATOM 1566 C CA . ARG A 1 199 ? -10.518 13.704 21.635 1.00 76.00 199 ARG A CA 1
ATOM 1567 C C . ARG A 1 199 ? -10.067 13.588 20.180 1.00 76.00 199 ARG A C 1
ATOM 1569 O O . ARG A 1 199 ? -10.513 14.389 19.360 1.00 76.00 199 ARG A O 1
ATOM 1576 N N . PRO A 1 200 ? -9.214 12.607 19.854 1.00 81.88 200 PRO A N 1
ATOM 1577 C CA . PRO A 1 200 ? -8.681 12.467 18.506 1.00 81.88 200 PRO A CA 1
ATOM 1578 C C . PRO A 1 200 ? -9.714 11.956 17.499 1.00 81.88 200 PRO A C 1
ATOM 1580 O O . PRO A 1 200 ? -9.457 12.069 16.311 1.00 81.88 200 PRO A O 1
ATOM 1583 N N . PHE A 1 201 ? -10.841 11.398 17.949 1.00 90.88 201 PHE A N 1
ATOM 1584 C CA . PHE A 1 201 ? -11.929 10.895 17.108 1.00 90.88 201 PHE A CA 1
ATOM 1585 C C . PHE A 1 201 ? -13.283 11.355 17.658 1.00 90.88 201 PHE A C 1
ATOM 1587 O O . PHE A 1 201 ? -13.441 11.519 18.872 1.00 90.88 201 PHE A O 1
ATOM 1594 N N . ARG A 1 202 ? -14.272 11.516 16.772 1.00 93.00 202 ARG A N 1
ATOM 1595 C CA . ARG A 1 202 ? -15.671 11.799 17.129 1.00 93.00 202 ARG A CA 1
ATOM 1596 C C . ARG A 1 202 ? -16.281 10.723 18.026 1.00 93.00 202 ARG A C 1
ATOM 1598 O O . ARG A 1 202 ? -16.929 11.059 19.020 1.00 93.00 202 ARG A O 1
ATOM 1605 N N . ARG A 1 203 ? -16.064 9.441 17.703 1.00 93.06 203 ARG A N 1
ATOM 1606 C CA . ARG A 1 203 ? -16.506 8.324 18.551 1.00 93.06 203 ARG A CA 1
ATOM 1607 C C . ARG A 1 203 ? -15.725 8.305 19.854 1.00 93.06 203 ARG A C 1
ATOM 1609 O O . ARG A 1 203 ? -14.497 8.346 19.866 1.00 93.06 203 ARG A O 1
ATOM 1616 N N . ASN A 1 204 ? -16.452 8.197 20.961 1.00 92.94 204 ASN A N 1
ATOM 1617 C CA . ASN A 1 204 ? -15.871 8.134 22.296 1.00 92.94 204 ASN A CA 1
ATOM 1618 C C . ASN A 1 204 ? -15.538 6.688 22.680 1.00 92.94 204 ASN A C 1
ATOM 1620 O O . ASN A 1 204 ? -16.178 6.115 23.561 1.00 92.94 204 ASN A O 1
ATOM 1624 N N . VAL A 1 205 ? -14.556 6.113 21.991 1.00 94.81 205 VAL A N 1
ATOM 1625 C CA . VAL A 1 205 ? -14.098 4.737 22.197 1.00 94.81 205 VAL A CA 1
ATOM 1626 C C . VAL A 1 205 ? -12.627 4.699 22.593 1.00 94.81 205 VAL A C 1
ATOM 1628 O O . VAL A 1 205 ? -11.884 5.634 22.278 1.00 94.81 205 VAL A O 1
ATOM 1631 N N . PRO A 1 206 ? -12.174 3.644 23.290 1.00 94.56 206 PRO A N 1
ATOM 1632 C CA . PRO A 1 206 ? -10.762 3.478 23.587 1.00 94.56 206 PRO A CA 1
ATOM 1633 C C . PRO A 1 206 ? -9.920 3.429 22.307 1.00 94.56 206 PRO A C 1
ATOM 1635 O O . PRO A 1 206 ? -10.327 2.867 21.288 1.00 94.56 206 PRO A O 1
ATOM 1638 N N . VAL A 1 207 ? -8.715 3.992 22.388 1.00 93.56 207 VAL A N 1
ATOM 1639 C CA . VAL A 1 207 ? -7.686 3.881 21.352 1.00 93.56 207 VAL A CA 1
ATOM 1640 C C . VAL A 1 207 ? -6.479 3.200 21.980 1.00 93.56 207 VAL A C 1
ATOM 1642 O O . VAL A 1 207 ? -5.878 3.740 22.908 1.00 93.56 207 VAL A O 1
ATOM 1645 N N . ILE A 1 208 ? -6.129 2.013 21.491 1.00 94.19 208 ILE A N 1
ATOM 1646 C CA . ILE A 1 208 ? -4.934 1.282 21.912 1.00 94.19 208 ILE A CA 1
ATOM 1647 C C . ILE A 1 208 ? -3.863 1.471 20.848 1.00 94.19 208 ILE A C 1
ATOM 1649 O O . ILE A 1 208 ? -4.049 1.131 19.680 1.00 94.19 208 ILE A O 1
ATOM 1653 N N . GLN A 1 209 ? -2.721 1.999 21.273 1.00 92.81 209 GLN A N 1
ATOM 1654 C CA . GLN A 1 209 ? -1.556 2.146 20.420 1.00 92.81 209 GLN A CA 1
ATOM 1655 C C . GLN A 1 209 ? -0.777 0.824 20.375 1.00 92.81 209 GLN A C 1
ATOM 1657 O O . GLN A 1 209 ? -0.181 0.414 21.369 1.00 92.81 209 GLN A O 1
ATOM 1662 N N . ALA A 1 210 ? -0.764 0.170 19.217 1.00 93.12 210 ALA A N 1
ATOM 1663 C CA . ALA A 1 210 ? -0.027 -1.062 18.960 1.00 93.12 210 ALA A CA 1
ATOM 1664 C C . ALA A 1 210 ? 1.234 -0.742 18.141 1.00 93.12 210 ALA A C 1
ATOM 1666 O O . ALA A 1 210 ? 1.214 -0.699 16.913 1.00 93.12 210 ALA A O 1
ATOM 1667 N N . ILE A 1 211 ? 2.335 -0.456 18.836 1.00 89.19 211 ILE A N 1
ATOM 1668 C CA . ILE A 1 211 ? 3.591 -0.023 18.213 1.00 89.19 211 ILE A CA 1
ATOM 1669 C C . ILE A 1 211 ? 4.258 -1.207 17.506 1.00 89.19 211 ILE A C 1
ATOM 1671 O O . ILE A 1 211 ? 4.508 -2.243 18.117 1.00 89.19 211 ILE A O 1
ATOM 1675 N N . CYS A 1 212 ? 4.578 -1.036 16.223 1.00 86.62 212 CYS A N 1
ATOM 1676 C CA . CYS A 1 212 ? 5.398 -1.989 15.480 1.00 86.62 212 CYS A CA 1
ATOM 1677 C C . CYS A 1 212 ? 6.879 -1.727 15.790 1.00 86.62 212 CYS A C 1
ATOM 1679 O O . CYS A 1 212 ? 7.384 -0.649 15.472 1.00 86.62 212 CYS A O 1
ATOM 1681 N N . ALA A 1 213 ? 7.560 -2.689 16.416 1.00 86.19 213 ALA A N 1
ATOM 1682 C CA . ALA A 1 213 ? 9.007 -2.625 16.626 1.00 86.19 213 ALA A CA 1
ATOM 1683 C C . ALA A 1 213 ? 9.751 -2.629 15.275 1.00 86.19 213 ALA A C 1
ATOM 1685 O O . ALA A 1 213 ? 9.288 -3.260 14.322 1.00 86.19 213 ALA A O 1
ATOM 1686 N N . GLN A 1 214 ? 10.883 -1.921 15.184 1.00 82.88 214 GLN A N 1
ATOM 1687 C CA . GLN A 1 214 ? 11.709 -1.912 13.966 1.00 82.88 214 GLN A CA 1
ATOM 1688 C C . GLN A 1 214 ? 12.661 -3.112 13.901 1.00 82.88 214 GLN A C 1
ATOM 1690 O O . GLN A 1 214 ? 13.071 -3.527 12.816 1.00 82.88 214 GLN A O 1
ATOM 1695 N N . ASP A 1 215 ? 12.968 -3.691 15.059 1.00 84.25 215 ASP A N 1
ATOM 1696 C CA . ASP A 1 215 ? 13.795 -4.878 15.199 1.00 84.25 215 ASP A CA 1
ATOM 1697 C C . ASP A 1 215 ? 13.038 -6.178 14.900 1.00 84.25 215 ASP A C 1
ATOM 1699 O O . ASP A 1 215 ? 11.810 -6.272 14.975 1.00 84.25 215 ASP A O 1
ATOM 1703 N N . ASN A 1 216 ? 13.795 -7.240 14.618 1.00 88.19 216 ASN A N 1
ATOM 1704 C CA . ASN A 1 216 ? 13.229 -8.584 14.592 1.00 88.19 216 ASN A CA 1
ATOM 1705 C C . ASN A 1 216 ? 12.889 -9.073 16.012 1.00 88.19 216 ASN A C 1
ATOM 1707 O O . ASN A 1 216 ? 13.440 -8.606 17.009 1.00 88.19 216 ASN A O 1
ATOM 1711 N N . GLN A 1 217 ? 11.990 -10.056 16.104 1.00 90.12 217 GLN A N 1
ATOM 1712 C CA . GLN A 1 217 ? 11.509 -10.565 17.390 1.00 90.12 217 GLN A CA 1
ATOM 1713 C C . GLN A 1 217 ? 12.640 -11.020 18.341 1.00 90.12 217 GLN A C 1
ATOM 1715 O O . GLN A 1 217 ? 12.571 -10.659 19.515 1.00 90.12 217 GLN A O 1
ATOM 1720 N N . PRO A 1 218 ? 13.680 -11.765 17.905 1.00 92.19 218 PRO A N 1
ATOM 1721 C CA . PRO A 1 218 ? 14.778 -12.134 18.800 1.00 92.19 218 PRO A CA 1
ATOM 1722 C C . PRO A 1 218 ? 15.545 -10.936 19.373 1.00 92.19 218 PRO A C 1
ATOM 1724 O O . PRO A 1 218 ? 15.834 -10.920 20.568 1.00 92.19 218 PRO A O 1
ATOM 1727 N N . ALA A 1 219 ? 15.862 -9.933 18.548 1.00 89.88 219 ALA A N 1
ATOM 1728 C CA . ALA A 1 219 ? 16.558 -8.729 18.997 1.00 89.88 219 ALA A CA 1
ATOM 1729 C C . ALA A 1 219 ? 15.692 -7.916 19.969 1.00 89.88 219 ALA A C 1
ATOM 1731 O O . ALA A 1 219 ? 16.177 -7.494 21.017 1.00 89.88 219 ALA A O 1
ATOM 1732 N N . TRP A 1 220 ? 14.394 -7.800 19.676 1.00 91.31 220 TRP A N 1
ATOM 1733 C CA . TRP A 1 220 ? 13.415 -7.173 20.558 1.00 91.31 220 TRP A CA 1
ATOM 1734 C C . TRP A 1 220 ? 13.353 -7.848 21.938 1.00 91.31 220 TRP A C 1
ATOM 1736 O O . TRP A 1 220 ? 13.463 -7.175 22.957 1.00 91.31 220 TRP A O 1
ATOM 1746 N N . GLN A 1 221 ? 13.247 -9.182 21.984 1.00 91.38 221 GLN A N 1
ATOM 1747 C CA . GLN A 1 221 ? 13.193 -9.948 23.240 1.00 91.38 221 GLN A CA 1
ATOM 1748 C C . GLN A 1 221 ? 14.480 -9.847 24.068 1.00 91.38 221 GLN A C 1
ATOM 1750 O O . GLN A 1 221 ? 14.429 -9.963 25.291 1.00 91.38 221 GLN A O 1
ATOM 1755 N N . ALA A 1 222 ? 15.627 -9.669 23.409 1.00 91.00 222 ALA A N 1
ATOM 1756 C CA . ALA A 1 222 ? 16.922 -9.521 24.063 1.00 91.00 222 ALA A CA 1
ATOM 1757 C C . ALA A 1 222 ? 17.210 -8.079 24.526 1.00 91.00 222 ALA A C 1
ATOM 1759 O O . ALA A 1 222 ? 18.154 -7.866 25.286 1.00 91.00 222 ALA A O 1
ATOM 1760 N N . SER A 1 223 ? 16.427 -7.096 24.071 1.00 88.25 223 SER A N 1
ATOM 1761 C CA . SER A 1 223 ? 16.607 -5.683 24.401 1.00 88.25 223 SER A CA 1
ATOM 1762 C C . SER A 1 223 ? 15.765 -5.285 25.611 1.00 88.25 223 SER A C 1
ATOM 1764 O O . SER A 1 223 ? 14.538 -5.288 25.559 1.00 88.25 223 SER A O 1
ATOM 1766 N N . GLU A 1 224 ? 16.416 -4.844 26.689 1.00 88.25 224 GLU A N 1
ATOM 1767 C CA . GLU A 1 224 ? 15.720 -4.281 27.857 1.00 88.25 224 GLU A CA 1
ATOM 1768 C C . GLU A 1 224 ? 14.973 -2.974 27.535 1.00 88.25 224 GLU A C 1
ATOM 1770 O O . GLU A 1 224 ? 14.044 -2.602 28.249 1.00 88.25 224 GLU A O 1
ATOM 1775 N N . GLN A 1 225 ? 15.356 -2.275 26.457 1.00 84.75 225 GLN A N 1
ATOM 1776 C CA . GLN A 1 225 ? 14.674 -1.055 26.014 1.00 84.75 225 GLN A CA 1
ATOM 1777 C C . GLN A 1 225 ? 13.337 -1.358 25.329 1.00 84.75 225 GLN A C 1
ATOM 1779 O O . GLN A 1 225 ? 12.432 -0.526 25.368 1.00 84.75 225 GLN A O 1
ATOM 1784 N N . GLY A 1 226 ? 13.207 -2.528 24.696 1.00 76.44 226 GLY A N 1
ATOM 1785 C CA . GLY A 1 226 ? 12.001 -2.988 24.004 1.00 76.44 226 GLY A CA 1
ATOM 1786 C C . GLY A 1 226 ? 11.585 -2.181 22.764 1.00 76.44 226 GLY A C 1
ATOM 1787 O O . GLY A 1 226 ? 10.916 -2.720 21.899 1.00 76.44 226 GLY A O 1
ATOM 1788 N N . LEU A 1 227 ? 11.942 -0.911 22.612 1.00 75.31 227 LEU A N 1
ATOM 1789 C CA . LEU A 1 227 ? 11.688 -0.134 21.397 1.00 75.31 227 LEU A CA 1
ATOM 1790 C C . LEU A 1 227 ? 12.998 0.528 20.970 1.00 75.31 227 LEU A C 1
ATOM 1792 O O . LEU A 1 227 ? 13.567 1.303 21.738 1.00 75.31 227 LEU A O 1
ATOM 1796 N N . GLY A 1 228 ? 13.457 0.191 19.765 1.00 60.44 228 GLY A N 1
ATOM 1797 C CA . GLY A 1 228 ? 14.672 0.676 19.112 1.00 60.44 228 GLY A CA 1
ATOM 1798 C C . GLY A 1 228 ? 14.434 0.841 17.621 1.00 60.44 228 GLY A C 1
ATOM 1799 O O . GLY A 1 228 ? 13.605 0.066 17.083 1.00 60.44 228 GLY A O 1
#

Sequence (228 aa):
VILISLHGGIGYWRYGVERLMELAARGVQVILVPGDDRPDPELSDLSTVPAAQRDQLWQFLRQGGMQNALDLYHCMASQWLGRDYPWTEPQPLPRTAVYHPRLASAQLVDWQAEWVVGQPVVALLFYRSHLQAANTGFIDEFCVRLQAQGINPLPIAVASLKEPGCFVQVENWLDEADVELILNTTGFAQSSPEAPHLRPFRRNVPVIQAICAQDNQPAWQASEQGLG

pLDDT: mean 93.86, std 7.41, range [60.44, 98.81]

Foldseek 3Di:
DEEDADEPACVVPVVVLVVVLVVVVVVDQYAYAHNAPDGDCVRGVSGPDDPVLNVQLNLLLHQAADQSVVLSVCSCCVPPVVDDDDHDGRDHDDQKAWDDPPDPHDDLVVLVVVADPPAAEEEEEDACVCRRHVVCVVVVVVCVVCVVVRYRYTYMHHNDCPDPVRVVVVLVSCVVRVHAEYEYADPDDCADPVHNPDDSHPDPHYYHYDYDAPDDPVVLVVDPVNHD